Protein AF-A0A1V2L5X9-F1 (afdb_monomer_lite)

Organism: Cyberlindnera fabianii (NCBI:txid36022)

pLDDT: mean 74.74, std 18.39, range [29.52, 97.81]

Radius of gyration: 32.1 Å; chains: 1; bounding box: 88×63×113 Å

InterPro domains:
  IPR013233 Glycosylphosphatidylinositol-mannosyltransferase I, PIG-X/PBN1 [PF08320] (146-339)
  IPR013233 Glycosylphosphatidylinositol-mannosyltransferase I, PIG-X/PBN1 [SM00780] (144-341)
  IPR042322 Protein Pbn1 [PTHR28533] (15-355)

Secondary structure (DSSP, 8-state):
-HHHHHHHH-----GGGEEE-SS-EEE---S----HHHHHHHHHHHHHHTTTT----EEEEEETTEEEEEESS----------SS-EEEEEEEEEE-SSS-EEEEEEEEEE-SS-EEEEEEEEEEE--SEEEEEEEEEEEEE-SS--SS-EEEEESSSSSS----SSTT-EEEEEEEE-TTEEE-TTSS-TTTEEEEEEEE---SS--GGG--S--EEEEEEE---SS-EEEEEEEPPPP--S--EEEEEPPEEEEEEEHHHHS-HHHHHHHHT-TT--TTSSGGGGS-TTEEEEEEEES-SEEEEE-----TTTHHHHHHHHHHHHHHHHHHHHHHHHHHHHHHHHHHTT-----

Structure (mmCIF, N/CA/C/O backbone):
data_AF-A0A1V2L5X9-F1
#
_entry.id   AF-A0A1V2L5X9-F1
#
loop_
_atom_site.group_PDB
_atom_site.id
_atom_site.type_symbol
_atom_site.label_atom_id
_atom_site.label_alt_id
_atom_site.label_comp_id
_atom_site.label_asym_id
_atom_site.label_entity_id
_atom_site.label_seq_id
_atom_site.pdbx_PDB_ins_code
_atom_site.Cartn_x
_atom_site.Cartn_y
_atom_site.Cartn_z
_atom_site.occupancy
_atom_site.B_iso_or_equiv
_atom_site.auth_seq_id
_atom_site.auth_comp_id
_atom_site.auth_asym_id
_atom_site.auth_atom_id
_atom_site.pdbx_PDB_model_num
ATOM 1 N N . MET A 1 1 ? -21.606 -17.375 -12.233 1.00 45.38 1 MET A N 1
ATOM 2 C CA . MET A 1 1 ? -20.855 -16.099 -12.268 1.00 45.38 1 MET A CA 1
ATOM 3 C C . MET A 1 1 ? -20.530 -15.657 -13.698 1.00 45.38 1 MET A C 1
ATOM 5 O O . MET A 1 1 ? -21.007 -14.611 -14.110 1.00 45.38 1 MET A O 1
ATOM 9 N N . GLY A 1 2 ? -19.808 -16.456 -14.497 1.00 46.75 2 GLY A N 1
ATOM 10 C CA . GLY A 1 2 ? -19.340 -16.020 -15.823 1.00 46.75 2 GLY A CA 1
ATOM 11 C C . GLY A 1 2 ? -20.415 -15.677 -16.857 1.00 46.75 2 GLY A C 1
ATOM 12 O O . GLY A 1 2 ? -20.331 -14.643 -17.511 1.00 46.75 2 GLY A O 1
ATOM 13 N N . ALA A 1 3 ? -21.487 -16.469 -16.933 1.00 48.06 3 ALA A N 1
ATOM 14 C CA . ALA A 1 3 ? -22.630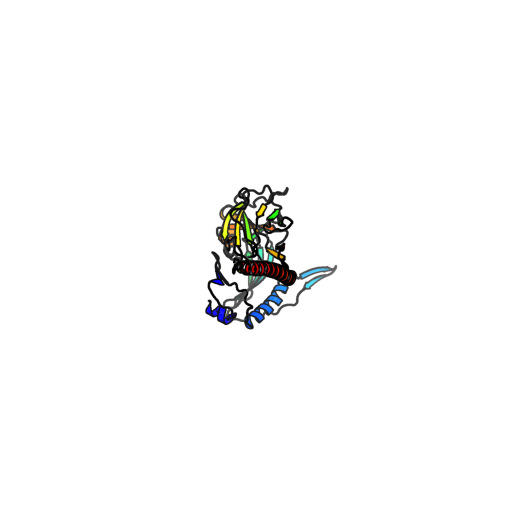 -16.156 -17.796 1.00 48.06 3 ALA A CA 1
ATOM 15 C C . ALA A 1 3 ? -23.376 -14.876 -17.366 1.00 48.06 3 ALA A C 1
ATOM 17 O O . ALA A 1 3 ? -23.949 -14.186 -18.202 1.00 48.06 3 ALA A O 1
ATOM 18 N N . PHE A 1 4 ? -23.350 -14.539 -16.071 1.00 50.56 4 PHE A N 1
ATOM 19 C CA . PHE A 1 4 ? -23.936 -13.303 -15.547 1.00 50.56 4 PHE A CA 1
ATOM 20 C C . PHE A 1 4 ? -23.080 -12.087 -15.921 1.00 50.56 4 PHE A C 1
ATOM 22 O O . PHE A 1 4 ? -23.624 -11.092 -16.386 1.00 50.56 4 PHE A O 1
ATOM 29 N N . ILE A 1 5 ? -21.753 -12.195 -15.796 1.00 51.72 5 ILE A N 1
ATOM 30 C CA . ILE A 1 5 ? -20.808 -11.124 -16.146 1.00 51.72 5 ILE A CA 1
ATOM 31 C C . ILE A 1 5 ? -20.829 -10.844 -17.652 1.00 51.72 5 ILE A C 1
ATOM 33 O O . ILE A 1 5 ? -20.948 -9.689 -18.053 1.00 51.72 5 ILE A O 1
ATOM 37 N N . ASN A 1 6 ? -20.823 -11.890 -18.485 1.00 60.06 6 ASN A N 1
ATOM 38 C CA . ASN A 1 6 ? -20.930 -11.726 -19.935 1.00 60.06 6 ASN A CA 1
ATOM 39 C C . ASN A 1 6 ? -22.258 -11.054 -20.318 1.00 60.06 6 ASN A C 1
ATOM 41 O O . ASN A 1 6 ? -22.280 -10.039 -21.011 1.00 60.06 6 ASN A O 1
ATOM 45 N N . LYS A 1 7 ? -23.369 -11.532 -19.745 1.00 59.47 7 LYS A N 1
ATOM 46 C CA . LYS A 1 7 ? -24.698 -10.969 -19.999 1.00 59.47 7 LYS A CA 1
ATOM 47 C C . LYS A 1 7 ? -24.853 -9.521 -19.523 1.00 59.47 7 LYS A C 1
ATOM 49 O O . LYS A 1 7 ? -25.561 -8.769 -20.185 1.00 59.47 7 LYS A O 1
ATOM 54 N N . GLN A 1 8 ? -24.249 -9.137 -18.395 1.00 54.19 8 GLN A N 1
ATOM 55 C CA . GLN A 1 8 ? -24.453 -7.804 -17.816 1.00 54.19 8 GLN A CA 1
ATOM 56 C C . GLN A 1 8 ? -23.425 -6.755 -18.198 1.00 54.19 8 GLN A C 1
ATOM 58 O O . GLN A 1 8 ? -23.768 -5.577 -18.199 1.00 54.19 8 GLN A O 1
ATOM 63 N N . PHE A 1 9 ? -22.199 -7.148 -18.529 1.00 53.44 9 PHE A N 1
ATOM 64 C CA . PHE A 1 9 ? -21.125 -6.207 -18.849 1.00 53.44 9 PHE A CA 1
ATOM 65 C C . PHE A 1 9 ? -20.701 -6.280 -20.321 1.00 53.44 9 PHE A C 1
ATOM 67 O O . PHE A 1 9 ? -20.010 -5.380 -20.798 1.00 53.44 9 PHE A O 1
ATOM 74 N N . GLY A 1 10 ? -21.160 -7.294 -21.069 1.00 61.31 10 GLY A N 1
ATOM 75 C CA . GLY A 1 10 ? -20.782 -7.505 -22.469 1.00 61.31 10 GLY A CA 1
ATOM 76 C C . GLY A 1 10 ? -19.306 -7.867 -22.630 1.00 61.31 10 GLY A C 1
ATOM 77 O O . GLY A 1 10 ? -18.708 -7.556 -23.659 1.00 61.31 10 GLY A O 1
ATOM 78 N N . VAL A 1 11 ? -18.719 -8.455 -21.584 1.00 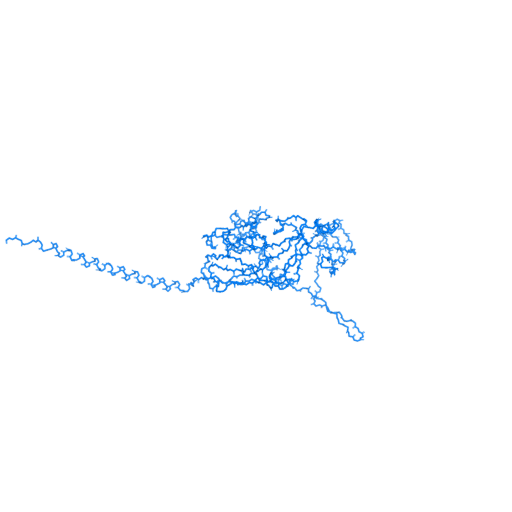61.97 11 VAL A N 1
ATOM 79 C CA . VAL A 1 11 ? -17.310 -8.838 -21.507 1.00 61.97 11 VAL A CA 1
ATOM 80 C C . VAL A 1 11 ? -17.221 -10.352 -21.369 1.00 61.97 11 VAL A C 1
ATOM 82 O O . VAL A 1 11 ? -17.834 -10.930 -20.468 1.00 61.97 11 VAL A O 1
ATOM 85 N N . ASP A 1 12 ? -16.434 -10.996 -22.228 1.00 65.25 12 ASP A N 1
ATOM 86 C CA . ASP A 1 12 ? -16.226 -12.437 -22.149 1.00 65.25 12 ASP A CA 1
ATOM 87 C C . ASP A 1 12 ? -15.539 -12.813 -20.830 1.00 65.25 12 ASP A C 1
ATOM 89 O O . ASP A 1 12 ? -14.410 -12.415 -20.528 1.00 65.25 12 ASP A O 1
ATOM 93 N N . PHE A 1 13 ? -16.259 -13.585 -20.017 1.00 58.06 13 PHE A N 1
ATOM 94 C CA . PHE A 1 13 ? -15.743 -14.121 -18.769 1.00 58.06 13 PHE A CA 1
ATOM 95 C C . PHE A 1 13 ? -15.012 -15.435 -19.041 1.00 58.06 13 PHE A C 1
ATOM 97 O O . PHE A 1 13 ? -15.641 -16.452 -19.333 1.00 58.06 13 PHE A O 1
ATOM 104 N N . ASN A 1 14 ? -13.688 -15.409 -18.909 1.00 66.88 14 ASN A N 1
ATOM 105 C CA . ASN A 1 14 ? -12.824 -16.584 -18.963 1.00 66.88 14 ASN A CA 1
ATOM 106 C C . ASN A 1 14 ? -11.886 -16.591 -17.741 1.00 66.88 14 ASN A C 1
ATOM 108 O O . ASN A 1 14 ? -11.610 -15.539 -17.165 1.00 66.88 14 ASN A O 1
ATOM 112 N N . ASN A 1 15 ? -11.363 -17.761 -17.367 1.00 62.44 15 ASN A N 1
ATOM 113 C CA . ASN A 1 15 ? -10.432 -17.950 -16.246 1.00 62.44 15 ASN A CA 1
ATOM 114 C C . ASN A 1 15 ? -9.145 -17.114 -16.383 1.00 62.44 15 ASN A C 1
ATOM 116 O O . ASN A 1 15 ? -8.485 -16.820 -15.390 1.00 62.44 15 ASN A O 1
ATOM 120 N N . THR A 1 16 ? -8.805 -16.687 -17.599 1.00 59.69 16 THR A N 1
ATOM 121 C CA . THR A 1 16 ? -7.690 -15.772 -17.881 1.00 59.69 16 THR A CA 1
ATOM 122 C C . THR A 1 16 ? -7.924 -14.357 -17.345 1.00 59.69 16 THR A C 1
ATOM 124 O O . THR A 1 16 ? -6.968 -13.682 -16.984 1.00 59.69 16 THR A O 1
ATOM 127 N N . ASN A 1 17 ? -9.187 -13.931 -17.237 1.00 55.66 17 ASN A N 1
ATOM 128 C CA . ASN A 1 17 ? -9.600 -12.581 -16.826 1.00 55.66 17 ASN A CA 1
ATOM 129 C C . ASN A 1 17 ? -9.919 -12.509 -15.322 1.00 55.66 17 ASN A C 1
ATOM 131 O O . ASN A 1 17 ? -10.349 -11.482 -14.806 1.00 55.66 17 ASN A O 1
ATOM 135 N N . MET A 1 18 ? -9.749 -13.626 -14.618 1.00 51.75 18 MET A N 1
ATOM 136 C CA . MET A 1 18 ? -9.896 -13.732 -13.174 1.00 51.75 18 MET A CA 1
ATOM 137 C C . MET A 1 18 ? -8.512 -13.690 -12.536 1.00 51.75 18 MET A C 1
ATOM 139 O O . MET A 1 18 ? -7.659 -14.532 -12.821 1.00 51.75 18 MET A O 1
ATOM 143 N N . ILE A 1 19 ? -8.306 -12.717 -11.660 1.00 48.62 19 ILE A N 1
ATOM 144 C CA . ILE A 1 19 ? -7.171 -12.615 -10.752 1.00 48.62 19 ILE A CA 1
ATOM 145 C C . ILE A 1 19 ? -7.646 -13.203 -9.433 1.00 48.62 19 ILE A C 1
ATOM 147 O O . ILE A 1 19 ? -8.375 -12.562 -8.685 1.00 48.62 19 ILE A O 1
ATOM 151 N N . SER A 1 20 ? -7.303 -14.458 -9.181 1.00 44.78 20 SER A N 1
ATOM 152 C CA . SER A 1 20 ? -7.562 -15.082 -7.884 1.00 44.78 20 SER A CA 1
ATOM 153 C C . SER A 1 20 ? -6.336 -14.889 -7.002 1.00 44.78 20 SER A C 1
ATOM 155 O O . SER A 1 20 ? -5.242 -15.311 -7.369 1.00 44.78 20 SER A O 1
ATOM 157 N N . THR A 1 21 ? -6.517 -14.213 -5.876 1.00 43.06 21 THR A N 1
ATOM 158 C CA . THR A 1 21 ? -5.567 -14.167 -4.765 1.00 43.06 21 THR A CA 1
ATOM 159 C C . THR A 1 21 ? -5.954 -15.242 -3.743 1.00 43.06 21 THR A C 1
ATOM 161 O O . THR A 1 21 ? -6.944 -15.955 -3.920 1.00 43.06 21 THR A O 1
ATOM 164 N N . ALA A 1 22 ? -5.181 -15.376 -2.664 1.00 34.34 22 ALA A N 1
ATOM 165 C CA . ALA A 1 22 ? -5.500 -16.313 -1.586 1.00 34.34 22 ALA A CA 1
ATOM 166 C C . ALA A 1 22 ? -6.849 -16.012 -0.897 1.00 34.34 22 ALA A C 1
ATOM 168 O O . ALA A 1 22 ? -7.444 -16.913 -0.313 1.00 34.34 22 ALA A O 1
ATOM 169 N N . THR A 1 23 ? -7.345 -14.773 -0.986 1.00 31.45 23 THR A N 1
ATOM 170 C CA . THR A 1 23 ? -8.518 -14.299 -0.233 1.00 31.45 23 THR A CA 1
ATOM 171 C C . THR A 1 23 ? -9.610 -13.674 -1.097 1.00 31.45 23 THR A C 1
ATOM 173 O O . THR A 1 23 ? -10.715 -13.435 -0.611 1.00 31.45 23 THR A O 1
ATOM 176 N N . SER A 1 24 ? -9.364 -13.430 -2.386 1.00 38.88 24 SER A N 1
ATOM 177 C CA . SER A 1 24 ? -10.356 -12.831 -3.278 1.00 38.88 24 SER A CA 1
ATOM 178 C C . SER A 1 24 ? -10.203 -13.280 -4.728 1.00 38.88 24 SER A C 1
ATOM 180 O O . SER A 1 24 ? -9.161 -13.762 -5.162 1.00 38.88 24 SER A O 1
ATOM 182 N N . ALA A 1 25 ? -11.273 -13.132 -5.507 1.00 42.34 25 ALA A N 1
ATOM 183 C CA . ALA A 1 25 ? -11.240 -13.328 -6.948 1.00 42.34 25 ALA A CA 1
ATOM 184 C C . ALA A 1 25 ? -11.745 -12.062 -7.641 1.00 42.34 25 ALA A C 1
ATOM 186 O O . ALA A 1 25 ? -12.936 -11.753 -7.621 1.00 42.34 25 ALA A O 1
ATOM 187 N N . SER A 1 26 ? -10.818 -11.334 -8.251 1.00 45.00 26 SER A N 1
ATOM 188 C CA . SER A 1 26 ? -11.048 -10.056 -8.915 1.00 45.00 26 SER A CA 1
ATOM 189 C C . SER A 1 26 ? -11.098 -10.262 -10.424 1.00 45.00 26 SER A C 1
ATOM 191 O O . SER A 1 26 ? -10.162 -10.783 -11.024 1.00 45.00 26 SER A O 1
ATOM 193 N N . PHE A 1 27 ? -12.194 -9.866 -11.063 1.00 49.78 27 PHE A N 1
ATOM 194 C CA . PHE A 1 27 ? -12.328 -9.922 -12.518 1.00 49.78 27 PHE A CA 1
ATOM 195 C C . PHE A 1 27 ? -11.753 -8.643 -13.139 1.00 49.78 27 PHE A C 1
ATOM 197 O O . PHE A 1 27 ? -12.256 -7.553 -12.871 1.00 49.78 27 PHE A O 1
ATOM 204 N N . HIS A 1 28 ? -10.715 -8.772 -13.965 1.00 48.03 28 HIS A N 1
ATOM 205 C CA . HIS A 1 28 ? -10.086 -7.662 -14.676 1.00 48.03 28 HIS A CA 1
ATOM 206 C C . HIS A 1 28 ? -10.326 -7.795 -16.183 1.00 48.03 28 HIS A C 1
ATOM 208 O O . HIS A 1 28 ? -10.110 -8.854 -16.773 1.00 48.03 28 HIS A O 1
ATOM 214 N N . SER A 1 29 ? -10.772 -6.712 -16.819 1.00 55.34 29 SER A N 1
ATOM 215 C CA . SER A 1 29 ? -10.894 -6.635 -18.271 1.00 55.34 29 SER A CA 1
ATOM 216 C C . SER A 1 29 ? -10.538 -5.240 -18.762 1.00 55.34 29 SER A C 1
ATOM 218 O O . SER A 1 29 ? -11.092 -4.253 -18.287 1.00 55.34 29 SER A O 1
ATOM 220 N N . SER A 1 30 ? -9.648 -5.177 -19.750 1.00 49.19 30 SER A N 1
ATOM 221 C CA . SER A 1 30 ? -9.309 -3.956 -20.487 1.00 49.19 30 SER A CA 1
ATOM 222 C C . SER A 1 30 ? -10.329 -3.618 -21.584 1.00 49.19 30 SER A C 1
ATOM 224 O O . SER A 1 30 ? -10.219 -2.582 -22.240 1.00 49.19 30 SER A O 1
ATOM 226 N N . ALA A 1 31 ? -11.335 -4.475 -21.800 1.00 55.22 31 ALA A N 1
ATOM 227 C CA . ALA A 1 31 ? -12.396 -4.227 -22.764 1.00 55.22 31 ALA A CA 1
ATOM 228 C C . ALA A 1 31 ? -13.383 -3.182 -22.226 1.00 55.22 31 ALA A C 1
ATOM 230 O O . ALA A 1 31 ? -13.843 -3.255 -21.087 1.00 55.22 31 ALA A O 1
ATOM 231 N N . GLN A 1 32 ? -13.753 -2.223 -23.076 1.00 54.50 32 GLN A N 1
ATOM 232 C CA . GLN A 1 32 ? -14.718 -1.186 -22.724 1.00 54.50 32 GLN A CA 1
ATOM 233 C C . GLN A 1 32 ? -16.071 -1.824 -22.369 1.00 54.50 32 GLN A C 1
ATOM 235 O O . GLN A 1 32 ? -16.650 -2.557 -23.174 1.00 54.50 32 GLN A O 1
ATOM 240 N N . ILE A 1 33 ? -16.578 -1.547 -21.164 1.00 56.28 33 ILE A N 1
ATOM 241 C CA . ILE A 1 33 ? -17.837 -2.123 -20.681 1.00 56.28 33 ILE A CA 1
ATOM 242 C C . ILE A 1 33 ? -18.988 -1.535 -21.498 1.00 56.28 33 ILE A C 1
ATOM 244 O O . ILE A 1 33 ? -19.307 -0.351 -21.383 1.00 56.28 33 ILE A O 1
ATOM 248 N N . LYS A 1 34 ? -19.617 -2.373 -22.330 1.00 55.84 34 LYS A N 1
ATOM 249 C CA . LYS A 1 34 ? -20.684 -1.970 -23.268 1.00 55.84 34 LYS A CA 1
ATOM 250 C C . LYS A 1 34 ? -22.066 -1.883 -22.616 1.00 55.84 34 LYS A C 1
ATOM 252 O O . LYS A 1 34 ? -23.058 -1.618 -23.290 1.00 55.84 34 LYS A O 1
ATOM 257 N N . SER A 1 35 ? -22.145 -2.135 -21.314 1.00 59.81 35 SER A N 1
ATOM 258 C CA . SER A 1 35 ? -23.397 -2.118 -20.570 1.00 59.81 35 SER A CA 1
ATOM 259 C C . SER A 1 35 ? -23.859 -0.696 -20.309 1.00 59.81 35 SER A C 1
ATOM 261 O O . SER A 1 35 ? -23.270 0.015 -19.499 1.00 59.81 35 SER A O 1
ATOM 263 N N . SER A 1 36 ? -24.946 -0.293 -20.963 1.00 57.59 36 SER A N 1
ATOM 264 C CA . SER A 1 36 ? -25.584 1.003 -20.726 1.00 57.59 36 SER A CA 1
ATOM 265 C C . SER A 1 36 ? -26.014 1.167 -19.267 1.00 57.59 36 SER A C 1
ATOM 267 O O . SER A 1 36 ? -25.853 2.243 -18.707 1.00 57.59 36 SER A O 1
ATOM 269 N N . VAL A 1 37 ? -26.476 0.095 -18.616 1.00 48.97 37 VAL A N 1
ATOM 270 C CA . VAL A 1 37 ? -26.857 0.098 -17.193 1.00 48.97 37 VAL A CA 1
ATOM 271 C C . VAL A 1 37 ? -25.641 0.326 -16.296 1.00 48.97 37 VAL A C 1
ATOM 273 O O . VAL A 1 37 ? -25.712 1.128 -15.368 1.00 48.97 37 VAL A O 1
ATOM 276 N N . PHE A 1 38 ? -24.511 -0.327 -16.586 1.00 47.59 38 PHE A N 1
ATOM 277 C CA . PHE A 1 38 ? -23.289 -0.131 -15.808 1.00 47.59 38 PHE A CA 1
ATOM 278 C C . PHE A 1 38 ? -22.631 1.224 -16.070 1.00 47.59 38 PHE A C 1
ATOM 280 O O . PHE A 1 38 ? -22.121 1.828 -15.141 1.00 47.59 38 PHE A O 1
ATOM 287 N N . GLN A 1 39 ? -22.688 1.744 -17.297 1.00 52.91 39 GLN A N 1
ATOM 288 C CA . GLN A 1 39 ? -22.215 3.096 -17.610 1.00 52.91 39 GLN A CA 1
ATOM 289 C C . GLN A 1 39 ? -23.088 4.166 -16.937 1.00 52.91 39 GLN A C 1
ATOM 291 O O . GLN A 1 39 ? -22.568 5.142 -16.414 1.00 52.91 39 GLN A O 1
ATOM 296 N N . ILE A 1 40 ? -24.408 3.960 -16.856 1.00 52.50 40 ILE A N 1
ATOM 297 C CA . ILE A 1 40 ? -25.309 4.825 -16.076 1.00 52.50 40 ILE A CA 1
ATOM 298 C C . ILE A 1 40 ? -24.994 4.732 -14.576 1.00 52.50 40 ILE A C 1
ATOM 300 O O . ILE A 1 40 ? -25.011 5.752 -13.891 1.00 52.50 40 ILE A O 1
ATOM 304 N N . PHE A 1 41 ? -24.695 3.537 -14.061 1.00 47.88 41 PHE A N 1
ATOM 305 C CA . PHE A 1 41 ? -24.276 3.324 -12.674 1.00 47.88 41 PHE A CA 1
ATOM 306 C C . PHE A 1 41 ? -22.928 3.987 -12.370 1.00 47.88 41 PHE A C 1
ATOM 308 O O . PHE A 1 41 ? -22.832 4.710 -11.385 1.00 47.88 41 PHE A O 1
ATOM 315 N N . LEU A 1 42 ? -21.922 3.810 -13.231 1.00 45.12 42 LEU A N 1
ATOM 316 C CA . LEU A 1 42 ? -20.613 4.447 -13.112 1.00 45.12 42 LEU A CA 1
ATOM 317 C C . LEU A 1 42 ? -20.704 5.963 -13.245 1.00 45.12 42 LEU A C 1
ATOM 319 O O . LEU A 1 42 ? -20.075 6.637 -12.452 1.00 45.12 42 LEU A O 1
ATOM 323 N N . ASN A 1 43 ? -21.513 6.510 -14.153 1.00 51.03 43 ASN A N 1
ATOM 324 C CA . ASN A 1 43 ? -21.720 7.959 -14.234 1.00 51.03 43 ASN A CA 1
ATOM 325 C C . ASN A 1 43 ? -22.427 8.493 -12.978 1.00 51.03 43 ASN A C 1
ATOM 327 O O . ASN A 1 43 ? -22.032 9.520 -12.442 1.00 51.03 43 ASN A O 1
ATOM 331 N N . ASN A 1 44 ? -23.410 7.760 -12.439 1.00 46.75 44 ASN A N 1
ATOM 332 C CA . ASN A 1 44 ? -24.055 8.127 -11.172 1.00 46.75 44 ASN A CA 1
ATOM 333 C C . ASN A 1 44 ? -23.131 7.987 -9.956 1.00 46.75 44 ASN A C 1
ATOM 335 O O . ASN A 1 44 ? -23.338 8.682 -8.965 1.00 46.75 44 ASN A O 1
ATOM 339 N N . ILE A 1 45 ? -22.164 7.069 -9.989 1.00 37.56 45 ILE A N 1
ATOM 340 C CA . ILE A 1 45 ? -21.206 6.853 -8.903 1.00 37.56 45 ILE A CA 1
ATOM 341 C C . ILE A 1 45 ? -19.996 7.773 -9.027 1.00 37.56 45 ILE A C 1
ATOM 343 O O . ILE A 1 45 ? -19.553 8.267 -8.005 1.00 37.56 45 ILE A O 1
ATOM 347 N N . ALA A 1 46 ? -19.495 8.058 -10.225 1.00 40.34 46 ALA A N 1
ATOM 348 C CA . ALA A 1 46 ? -18.385 8.975 -10.465 1.00 40.34 46 ALA A CA 1
ATOM 349 C C . ALA A 1 46 ? -18.762 10.403 -10.043 1.00 40.34 46 ALA A C 1
ATOM 351 O O . ALA A 1 46 ? -18.052 10.995 -9.235 1.00 40.34 46 ALA A O 1
ATOM 352 N N . ASP A 1 47 ? -19.959 10.875 -10.423 1.00 42.56 47 ASP A N 1
ATOM 353 C CA . ASP A 1 47 ? -20.508 12.167 -9.968 1.00 42.56 47 ASP A CA 1
ATOM 354 C C . ASP A 1 47 ? -20.727 12.232 -8.442 1.00 42.56 47 ASP A C 1
ATOM 356 O O . ASP A 1 47 ? -20.854 13.316 -7.864 1.00 42.56 47 ASP A O 1
ATOM 360 N N . ARG A 1 48 ? -20.803 11.074 -7.770 1.00 37.34 48 ARG A N 1
ATOM 361 C CA . ARG A 1 48 ? -20.963 10.961 -6.312 1.00 37.34 48 ARG A CA 1
ATOM 362 C C . ARG A 1 48 ? -19.641 10.725 -5.582 1.00 37.34 48 ARG A C 1
ATOM 364 O O . ARG A 1 48 ? -19.510 11.197 -4.462 1.00 37.34 48 ARG A O 1
ATOM 371 N N . LEU A 1 49 ? -18.665 10.056 -6.189 1.00 32.94 49 LEU A N 1
ATOM 372 C CA . LEU A 1 49 ? -17.336 9.808 -5.624 1.00 32.94 49 LEU A CA 1
ATOM 373 C C . LEU A 1 49 ? -16.513 11.096 -5.561 1.00 32.94 49 LEU A C 1
ATOM 375 O O . LEU A 1 49 ? -15.875 11.334 -4.540 1.00 32.94 49 LEU A O 1
ATOM 379 N N . ASP A 1 50 ? -16.645 11.984 -6.552 1.00 36.47 50 ASP A N 1
ATOM 380 C CA . ASP A 1 50 ? -16.058 13.334 -6.505 1.00 36.47 50 ASP A CA 1
ATOM 381 C C . ASP A 1 50 ? -16.683 14.227 -5.412 1.00 36.47 50 ASP A C 1
ATOM 383 O O . ASP A 1 50 ? -16.122 15.258 -5.049 1.00 36.47 50 ASP A O 1
ATOM 387 N N . ARG A 1 51 ? -17.830 13.826 -4.841 1.00 34.97 51 ARG A N 1
ATOM 388 C CA . ARG A 1 51 ? -18.532 14.547 -3.763 1.00 34.97 51 ARG A CA 1
ATOM 389 C C . ARG A 1 51 ? -18.329 13.954 -2.366 1.00 34.97 51 ARG A C 1
ATOM 391 O O . ARG A 1 51 ? -18.723 14.583 -1.389 1.00 34.97 51 ARG A O 1
ATOM 398 N N . ILE A 1 52 ? -17.742 12.763 -2.239 1.00 36.22 52 ILE A N 1
ATOM 399 C CA . ILE A 1 52 ? -17.614 12.064 -0.944 1.00 36.22 52 ILE A CA 1
ATOM 400 C C . ILE A 1 52 ? -16.363 12.504 -0.161 1.00 36.22 52 ILE A C 1
ATOM 402 O O . ILE A 1 52 ? -16.276 12.274 1.041 1.00 36.22 52 ILE A O 1
ATOM 406 N N . SER A 1 53 ? -15.433 13.231 -0.783 1.00 29.52 53 SER A N 1
ATOM 407 C CA . SER A 1 53 ? -14.244 13.773 -0.110 1.00 29.52 53 SER A CA 1
ATOM 408 C C . SER A 1 53 ? -14.512 14.992 0.791 1.00 29.52 53 SER A C 1
ATOM 410 O O . SER A 1 53 ? -13.586 15.450 1.457 1.00 29.52 53 SER A O 1
ATOM 412 N N . PHE A 1 54 ? -15.742 15.525 0.851 1.00 37.56 54 PHE A N 1
ATOM 413 C CA . PHE A 1 54 ? -16.009 16.804 1.520 1.00 37.56 54 PHE A CA 1
ATOM 414 C C . PHE A 1 54 ? -17.400 16.883 2.175 1.00 37.56 54 PHE A C 1
ATOM 416 O O . PHE A 1 54 ? -18.295 17.571 1.694 1.00 37.56 54 PHE A O 1
ATOM 423 N N . VAL A 1 55 ? -17.598 16.223 3.320 1.00 35.97 55 VAL A N 1
ATOM 424 C CA . VAL A 1 55 ? -18.678 16.613 4.250 1.00 35.97 55 VAL A CA 1
ATOM 425 C C . VAL A 1 55 ? -18.097 16.794 5.655 1.00 35.97 55 VAL A C 1
ATOM 427 O O . VAL A 1 55 ? -18.225 15.950 6.534 1.00 35.97 55 VAL A O 1
ATOM 430 N N . GLN A 1 56 ? -17.422 17.929 5.834 1.00 46.62 56 GLN A N 1
ATOM 431 C CA . GLN A 1 56 ? -17.095 18.568 7.113 1.00 46.62 56 GLN A CA 1
ATOM 432 C C . GLN A 1 56 ? -17.886 19.882 7.135 1.00 46.62 56 GLN A C 1
ATOM 434 O O . GLN A 1 56 ? -17.519 20.785 6.387 1.00 46.62 56 GLN A O 1
ATOM 439 N N . SER A 1 57 ? -19.021 20.021 7.835 1.00 46.09 57 SER A N 1
ATOM 440 C CA . SER A 1 57 ? -19.865 21.212 7.587 1.00 46.09 57 SER A CA 1
ATOM 441 C C . SER A 1 57 ? -20.852 21.608 8.695 1.00 46.09 57 SER A C 1
ATOM 443 O O . SER A 1 57 ? -22.062 21.571 8.481 1.00 46.09 57 SER A O 1
ATOM 445 N N . PHE A 1 58 ? -20.359 22.099 9.833 1.00 39.28 58 PHE A N 1
ATOM 446 C CA . PHE A 1 58 ? -21.044 23.195 10.532 1.00 39.28 58 PHE A CA 1
ATOM 447 C C . PHE A 1 58 ? -20.007 24.168 11.097 1.00 39.28 58 PHE A C 1
ATOM 449 O O . PHE A 1 58 ? -18.954 23.738 11.566 1.00 39.28 58 PHE A O 1
ATOM 456 N N . ASP A 1 59 ? -20.304 25.464 11.027 1.00 41.19 59 ASP A N 1
ATOM 457 C CA . ASP A 1 59 ? -19.491 26.509 11.651 1.00 41.19 59 ASP A CA 1
ATOM 458 C C . ASP A 1 59 ? -20.285 27.151 12.794 1.00 41.19 59 ASP A C 1
ATOM 460 O O . ASP A 1 59 ? -21.500 27.363 12.690 1.00 41.19 59 ASP A O 1
ATOM 464 N N . ILE A 1 60 ? -19.605 27.410 13.910 1.00 37.84 60 ILE A N 1
ATOM 465 C CA . ILE A 1 60 ? -20.196 28.007 15.108 1.00 37.84 60 ILE A CA 1
ATOM 466 C C . ILE A 1 60 ? -19.411 29.260 15.443 1.00 37.84 60 ILE A C 1
ATOM 468 O O . ILE A 1 60 ? -18.250 29.198 15.847 1.00 37.84 60 ILE A O 1
ATOM 472 N N . ARG A 1 61 ? -20.084 30.407 15.373 1.00 43.78 61 ARG A N 1
ATOM 473 C CA . ARG A 1 61 ? -19.514 31.686 15.789 1.00 43.78 61 ARG A CA 1
ATOM 474 C C . ARG A 1 61 ? -20.405 32.353 16.822 1.00 43.78 61 ARG A C 1
ATOM 476 O O . ARG A 1 61 ? -21.611 32.477 16.630 1.00 43.78 61 ARG A O 1
ATOM 483 N N . PHE A 1 62 ? -19.805 32.812 17.915 1.00 33.94 62 PHE A N 1
ATOM 484 C CA . PHE A 1 62 ? -20.487 33.637 18.905 1.00 33.94 62 PHE A CA 1
ATOM 485 C C . PHE A 1 62 ? -20.216 35.109 18.593 1.00 33.94 62 PHE A C 1
ATOM 487 O O . PHE A 1 62 ? -19.064 35.535 18.565 1.00 33.94 62 PHE A O 1
ATOM 494 N N . ASP A 1 63 ? -21.274 35.861 18.321 1.00 51.19 63 ASP A N 1
ATOM 495 C CA . ASP A 1 63 ? -21.247 37.323 18.267 1.00 51.19 63 ASP A CA 1
ATOM 496 C C . ASP A 1 63 ? -21.844 37.839 19.583 1.00 51.19 63 ASP A C 1
ATOM 498 O O . ASP A 1 63 ? -22.651 37.128 20.175 1.00 51.19 63 ASP A O 1
ATOM 502 N N . GLU A 1 64 ? -21.463 39.026 20.059 1.00 45.28 64 GLU A N 1
ATOM 503 C CA . GLU A 1 64 ? -21.549 39.505 21.460 1.00 45.28 64 GLU A CA 1
ATOM 504 C C . GLU A 1 64 ? -22.903 39.324 22.189 1.00 45.28 64 GLU A C 1
ATOM 506 O O . GLU A 1 64 ? -22.981 39.492 23.406 1.00 45.28 64 GLU A O 1
ATOM 511 N N . GLN A 1 65 ? -23.982 38.968 21.488 1.00 44.75 65 GLN A N 1
ATOM 512 C CA . GLN A 1 65 ? -25.307 38.704 22.053 1.00 44.75 65 GLN A CA 1
ATOM 513 C C . GLN A 1 65 ? -26.008 37.440 21.509 1.00 44.75 65 GLN A C 1
ATOM 515 O O . GLN A 1 65 ? -27.149 37.175 21.890 1.00 44.75 65 GLN A O 1
ATOM 520 N N . ARG A 1 66 ? -25.383 36.642 20.627 1.00 41.78 66 ARG A N 1
ATOM 521 C CA . ARG A 1 66 ? -25.979 35.406 20.084 1.00 41.78 66 ARG A CA 1
ATOM 522 C C . ARG A 1 66 ? -24.957 34.408 19.532 1.00 41.78 66 ARG A C 1
ATOM 524 O O . ARG A 1 66 ? -23.978 34.770 18.886 1.00 41.78 66 ARG A O 1
ATOM 531 N N . LEU A 1 67 ? -25.276 33.128 19.699 1.00 31.23 67 LEU A N 1
ATOM 532 C CA . LEU A 1 67 ? -24.617 32.014 19.020 1.00 31.23 67 LEU A CA 1
ATOM 533 C C . LEU A 1 67 ? -25.213 31.864 17.613 1.00 31.23 67 LEU A C 1
ATOM 535 O O . LEU A 1 67 ? -26.423 31.683 17.474 1.00 31.23 67 LEU A O 1
ATOM 539 N N . ILE A 1 68 ? -24.377 31.948 16.584 1.00 39.72 68 ILE A N 1
ATOM 540 C CA . ILE A 1 68 ? -24.756 31.734 15.187 1.00 39.72 68 ILE A CA 1
ATOM 541 C C . ILE A 1 68 ? -24.203 30.374 14.757 1.00 39.72 68 ILE A C 1
ATOM 543 O O . ILE A 1 68 ? -23.010 30.113 14.915 1.00 39.72 68 ILE A O 1
ATOM 547 N N . ILE A 1 69 ? -25.085 29.519 14.237 1.00 39.31 69 ILE A N 1
ATOM 548 C CA . ILE A 1 69 ? -24.753 28.198 13.695 1.00 39.31 69 ILE A CA 1
ATOM 549 C C . ILE A 1 69 ? -25.182 28.192 12.229 1.00 39.31 69 ILE A C 1
ATOM 551 O O . ILE A 1 69 ? -26.375 28.313 11.939 1.00 39.31 69 ILE A O 1
ATOM 555 N N . GLU A 1 70 ? -24.217 28.072 11.320 1.00 40.38 70 GLU A N 1
ATOM 556 C CA . GLU A 1 70 ? -24.456 28.031 9.875 1.00 40.38 70 GLU A CA 1
ATOM 557 C C . GLU A 1 70 ? -24.177 26.626 9.321 1.00 40.38 70 GLU A C 1
ATOM 559 O O . GLU A 1 70 ? -23.130 26.021 9.570 1.00 40.38 70 GLU A O 1
ATOM 564 N N . TRP A 1 71 ? -25.150 26.099 8.572 1.00 42.47 71 TRP A N 1
ATOM 565 C CA . TRP A 1 71 ? -25.061 24.820 7.866 1.00 42.47 71 TRP A CA 1
ATOM 566 C C . TRP A 1 71 ? -24.496 25.060 6.467 1.00 42.47 71 TRP A C 1
ATOM 568 O O . TRP A 1 71 ? -25.040 25.873 5.722 1.00 42.47 71 TRP A O 1
ATOM 578 N N . VAL A 1 72 ? -23.433 24.343 6.090 1.00 50.31 72 VAL A N 1
ATOM 579 C CA . VAL A 1 72 ? -22.749 24.567 4.798 1.00 50.31 72 VAL A CA 1
ATOM 580 C C . VAL A 1 72 ? -23.279 23.650 3.674 1.00 50.31 72 VAL A C 1
ATOM 582 O O . VAL A 1 72 ? -22.916 23.833 2.517 1.00 50.31 72 VAL A O 1
ATOM 585 N N . THR A 1 73 ? -24.199 22.708 3.946 1.00 47.09 73 THR A N 1
ATOM 586 C CA . THR A 1 73 ? -24.856 21.893 2.895 1.00 47.09 73 THR A CA 1
ATOM 587 C C . THR A 1 73 ? -26.373 21.763 3.073 1.00 47.09 73 THR A C 1
ATOM 589 O O . THR A 1 73 ? -26.880 21.696 4.193 1.00 47.09 73 THR A O 1
ATOM 592 N N . GLU A 1 74 ? -27.105 21.750 1.949 1.00 46.00 74 GLU A N 1
ATOM 593 C CA . GLU A 1 74 ? -28.563 21.569 1.909 1.00 46.00 74 GLU A CA 1
ATOM 594 C C . GLU A 1 74 ? -28.969 20.173 2.422 1.00 46.00 74 GLU A C 1
ATOM 596 O O . GLU A 1 74 ? -28.299 19.183 2.109 1.00 46.00 74 GLU A O 1
ATOM 601 N N . PRO A 1 75 ? -30.076 20.051 3.178 1.00 43.72 75 PRO A N 1
ATOM 602 C CA . PRO A 1 75 ? -30.567 18.758 3.635 1.00 43.72 75 PRO A CA 1
ATOM 603 C C . PRO A 1 75 ? -30.936 17.867 2.440 1.00 43.72 75 PRO A C 1
ATOM 605 O O . PRO A 1 75 ? -31.835 18.179 1.663 1.00 43.72 75 PRO A O 1
ATOM 608 N N . TYR A 1 76 ? -30.260 16.725 2.305 1.00 46.28 76 TYR A N 1
ATOM 609 C CA . TYR A 1 76 ? -30.637 15.696 1.339 1.00 46.28 76 TYR A CA 1
ATOM 610 C C . TYR A 1 76 ? -31.819 14.881 1.884 1.00 46.28 76 TYR A C 1
ATOM 612 O O . TYR A 1 76 ? -31.686 14.161 2.876 1.00 46.28 76 TYR A O 1
ATOM 620 N N . GLU A 1 77 ? -32.978 14.958 1.228 1.00 46.59 77 GLU A N 1
ATOM 621 C CA . GLU A 1 77 ? -34.119 14.095 1.544 1.00 46.59 77 GLU A CA 1
ATOM 622 C C . GLU A 1 77 ? -33.855 12.650 1.079 1.00 46.59 77 GLU A C 1
ATOM 624 O O . GLU A 1 77 ? -34.048 12.286 -0.084 1.00 46.59 77 GLU A O 1
ATOM 629 N N . ALA A 1 78 ? -33.427 11.787 2.004 1.00 49.19 78 ALA A N 1
ATOM 630 C CA . ALA A 1 78 ? -33.290 10.352 1.766 1.00 49.19 78 ALA A CA 1
ATOM 631 C C . ALA A 1 78 ? -34.578 9.601 2.155 1.00 49.19 78 ALA A C 1
ATOM 633 O O . ALA A 1 78 ? -34.853 9.371 3.330 1.00 49.19 78 ALA A O 1
ATOM 634 N N . ASN A 1 79 ? -35.354 9.153 1.164 1.00 53.56 79 ASN A N 1
ATOM 635 C CA . ASN A 1 79 ? -36.533 8.310 1.394 1.00 53.56 79 ASN A CA 1
ATOM 636 C C . ASN A 1 79 ? -36.154 6.818 1.446 1.00 53.56 79 ASN A C 1
ATOM 638 O O . ASN A 1 79 ? -35.949 6.180 0.410 1.00 53.56 79 ASN A O 1
ATOM 642 N N . ILE A 1 80 ? -36.101 6.233 2.647 1.00 57.09 80 ILE A N 1
ATOM 643 C CA . ILE A 1 80 ? -35.818 4.802 2.844 1.00 57.09 80 ILE A CA 1
ATOM 644 C C . ILE A 1 80 ? -37.134 4.020 2.861 1.00 57.09 80 ILE A C 1
ATOM 646 O O . ILE A 1 80 ? -37.908 4.075 3.814 1.00 57.09 80 ILE A O 1
ATOM 650 N N . ARG A 1 81 ? -37.398 3.269 1.787 1.00 59.53 81 ARG A N 1
ATOM 651 C CA . ARG A 1 81 ? -38.593 2.417 1.687 1.00 59.53 81 ARG A CA 1
ATOM 652 C C . ARG A 1 81 ? -38.438 1.135 2.507 1.00 59.53 81 ARG A C 1
ATOM 654 O O . ARG A 1 81 ? -37.353 0.538 2.538 1.00 59.53 81 ARG A O 1
ATOM 661 N N . LYS A 1 82 ? -39.554 0.682 3.090 1.00 62.84 82 LYS A N 1
ATOM 662 C CA . LYS A 1 82 ? -39.677 -0.665 3.662 1.00 62.84 82 LYS A CA 1
ATOM 663 C C . LYS A 1 82 ? -39.355 -1.721 2.603 1.00 62.84 82 LYS A C 1
ATOM 665 O O . LYS A 1 82 ? -39.618 -1.525 1.418 1.00 62.84 82 LYS A O 1
ATOM 670 N N . SER A 1 83 ? -38.739 -2.804 3.051 1.00 64.31 83 SER A N 1
ATOM 671 C CA . SER A 1 83 ? -38.442 -3.985 2.245 1.00 64.31 83 SER A CA 1
ATOM 672 C C . SER A 1 83 ? -38.363 -5.214 3.142 1.00 64.31 83 SER A C 1
ATOM 674 O O . SER A 1 83 ? -38.088 -5.071 4.332 1.00 64.31 83 SER A O 1
ATOM 676 N N . ASN A 1 84 ? -38.465 -6.399 2.544 1.00 73.19 84 ASN A N 1
ATOM 677 C CA . ASN A 1 84 ? -38.180 -7.693 3.181 1.00 73.19 84 ASN A CA 1
ATOM 678 C C . ASN A 1 84 ? -36.802 -7.797 3.859 1.00 73.19 84 ASN A C 1
ATOM 680 O O . ASN A 1 84 ? -36.582 -8.667 4.693 1.00 73.19 84 ASN A O 1
ATOM 684 N N . ILE A 1 85 ? -35.853 -6.933 3.497 1.00 70.44 85 ILE A N 1
ATOM 685 C CA . ILE A 1 85 ? -34.532 -6.885 4.124 1.00 70.44 85 ILE A CA 1
ATOM 686 C C . ILE A 1 85 ? -34.596 -5.947 5.330 1.00 70.44 85 ILE A C 1
ATOM 688 O O . ILE A 1 85 ? -34.986 -4.784 5.181 1.00 70.44 85 ILE A O 1
ATOM 692 N N . ARG A 1 86 ? -34.173 -6.441 6.500 1.00 73.44 86 ARG A N 1
ATOM 693 C CA . ARG A 1 86 ? -33.983 -5.635 7.712 1.00 73.44 86 ARG A CA 1
ATOM 694 C C . ARG A 1 86 ? -32.920 -4.569 7.457 1.00 73.44 86 ARG A C 1
ATOM 696 O O . ARG A 1 86 ? -31.767 -4.901 7.197 1.00 73.44 86 ARG A O 1
ATOM 703 N N . LYS A 1 87 ? -33.307 -3.296 7.537 1.00 64.88 87 LYS A N 1
ATOM 704 C CA . LYS A 1 87 ? -32.399 -2.151 7.408 1.00 64.88 87 LYS A CA 1
ATOM 705 C C . LYS A 1 87 ? -32.228 -1.486 8.757 1.00 64.88 87 LYS A C 1
ATOM 707 O O . LYS A 1 87 ? -33.208 -1.199 9.437 1.00 64.88 87 LYS A O 1
ATOM 712 N N . GLU A 1 88 ? -30.988 -1.203 9.107 1.00 69.38 88 GLU A N 1
ATOM 713 C CA . GLU A 1 88 ? -30.634 -0.432 10.288 1.00 69.38 88 GLU A CA 1
ATOM 714 C C . GLU A 1 88 ? -30.080 0.908 9.821 1.00 69.38 88 GLU A C 1
ATOM 716 O O . GLU A 1 88 ? -29.172 0.957 8.995 1.00 69.38 88 GLU A O 1
ATOM 721 N N . VAL A 1 89 ? -30.699 1.993 10.275 1.00 66.94 89 VAL A N 1
ATOM 722 C CA . VAL A 1 89 ? -30.356 3.355 9.868 1.00 66.94 89 VAL A CA 1
ATOM 723 C C . VAL A 1 89 ? -29.995 4.116 11.123 1.00 66.94 89 VAL A C 1
ATOM 725 O O . VAL A 1 89 ? -30.777 4.159 12.074 1.00 66.94 89 VAL A O 1
ATOM 728 N N . ALA A 1 90 ? -28.814 4.716 11.127 1.00 65.75 90 ALA A N 1
ATOM 729 C CA . ALA A 1 90 ? -28.334 5.479 12.259 1.00 65.75 90 ALA A CA 1
ATOM 730 C C . ALA A 1 90 ? -27.776 6.827 11.820 1.00 65.75 90 ALA A C 1
ATOM 732 O O . ALA A 1 90 ? -27.186 6.950 10.748 1.00 65.75 90 ALA A O 1
ATOM 733 N N . LEU A 1 91 ? -27.966 7.823 12.679 1.00 68.44 91 LEU A N 1
ATOM 734 C CA . LEU A 1 91 ? -27.314 9.117 12.603 1.00 68.44 91 LEU A CA 1
ATOM 735 C C . LEU A 1 91 ? -26.495 9.271 13.880 1.00 68.44 91 LEU A C 1
ATOM 737 O O . LEU A 1 91 ? -27.066 9.406 14.965 1.00 68.44 91 LEU A O 1
ATOM 741 N N . PHE A 1 92 ? -25.176 9.221 13.735 1.00 70.75 92 PHE A N 1
ATOM 742 C CA . PHE A 1 92 ? -24.234 9.308 14.842 1.00 70.75 92 PHE A CA 1
ATOM 743 C C . PHE A 1 92 ? -23.391 10.573 14.738 1.00 70.75 92 PHE A C 1
ATOM 745 O O . PHE A 1 92 ? -22.938 10.947 13.658 1.00 70.75 92 PHE A O 1
ATOM 752 N N . GLN A 1 93 ? -23.164 11.203 15.883 1.00 73.50 93 GLN A N 1
ATOM 753 C CA . GLN A 1 93 ? -22.081 12.139 16.098 1.00 73.50 93 GLN A CA 1
ATOM 754 C C . GLN A 1 93 ? -20.861 11.345 16.563 1.00 73.50 93 GLN A C 1
ATOM 756 O O . GLN A 1 93 ? -20.946 10.558 17.507 1.00 73.50 93 GLN A O 1
ATOM 761 N N . ALA A 1 94 ? -19.741 11.548 15.877 1.00 77.50 94 ALA A N 1
ATOM 762 C CA . ALA A 1 94 ? -18.468 10.956 16.239 1.00 77.50 94 ALA A CA 1
ATOM 763 C C . ALA A 1 94 ? -17.738 11.848 17.245 1.00 77.50 94 ALA A C 1
ATOM 765 O O . ALA A 1 94 ? -17.484 13.018 16.964 1.00 77.50 94 ALA A O 1
ATOM 766 N N . ASN A 1 95 ? -17.382 11.272 18.388 1.00 72.38 95 ASN A N 1
ATOM 767 C CA . ASN A 1 95 ? -16.515 11.865 19.392 1.00 72.38 95 ASN A CA 1
ATOM 768 C C . ASN A 1 95 ? -15.322 10.933 19.596 1.00 72.38 95 ASN A C 1
ATOM 770 O O . ASN A 1 95 ? -15.480 9.738 19.834 1.00 72.38 95 ASN A O 1
ATOM 774 N N . GLN A 1 96 ? -14.115 11.475 19.505 1.00 74.56 96 GLN A N 1
ATOM 775 C CA . GLN A 1 96 ? -12.912 10.700 19.771 1.00 74.56 96 GLN A CA 1
ATOM 776 C C . GLN A 1 96 ? -12.634 10.726 21.278 1.00 74.56 96 GLN A C 1
ATOM 778 O O . GLN A 1 96 ? -12.362 11.790 21.834 1.00 74.56 96 GLN A O 1
ATOM 783 N N . LEU A 1 97 ? -12.773 9.574 21.940 1.00 67.44 97 LEU A N 1
ATOM 784 C CA . LEU A 1 97 ? -12.570 9.445 23.389 1.00 67.44 97 LEU A CA 1
ATOM 785 C C . LEU A 1 97 ? -11.090 9.290 23.733 1.00 67.44 97 LEU A C 1
ATOM 787 O O . LEU A 1 97 ? -10.602 9.872 24.702 1.00 67.44 97 LEU A O 1
ATOM 791 N N . SER A 1 98 ? -10.381 8.509 22.925 1.00 67.12 98 SER A N 1
ATOM 792 C CA . SER A 1 98 ? -8.951 8.251 23.045 1.00 67.12 98 SER A CA 1
ATOM 793 C C . SER A 1 98 ? -8.337 8.126 21.643 1.00 67.12 98 SER A C 1
ATOM 795 O O . SER A 1 98 ? -9.032 8.272 20.635 1.00 67.12 98 SER A O 1
ATOM 797 N N . ILE A 1 99 ? -7.024 7.890 21.557 1.00 62.59 99 ILE A N 1
ATOM 798 C CA . ILE A 1 99 ? -6.373 7.588 20.267 1.00 62.59 99 ILE A CA 1
ATOM 799 C C . ILE A 1 99 ? -7.005 6.333 19.634 1.00 62.59 99 ILE A C 1
ATOM 801 O O . ILE A 1 99 ? -7.119 6.263 18.410 1.00 62.59 99 ILE A O 1
ATOM 805 N N . ASP A 1 100 ? -7.517 5.429 20.472 1.00 68.50 100 ASP A N 1
ATOM 806 C CA . ASP A 1 100 ? -7.904 4.075 20.097 1.00 68.50 100 ASP A CA 1
ATOM 807 C C . ASP A 1 100 ? -9.427 3.871 20.117 1.00 68.50 100 ASP A C 1
ATOM 809 O O . ASP A 1 100 ? -9.912 2.918 19.525 1.00 68.50 100 ASP A O 1
ATOM 813 N N . ASP A 1 101 ? -10.200 4.744 20.769 1.00 74.62 101 ASP A N 1
ATOM 814 C CA . ASP A 1 101 ? -11.646 4.571 20.934 1.00 74.62 101 ASP A CA 1
ATOM 815 C C . ASP A 1 101 ? -12.433 5.679 20.237 1.00 74.62 101 ASP A C 1
ATOM 817 O O . ASP A 1 101 ? -12.287 6.877 20.522 1.00 74.62 101 ASP A O 1
ATOM 821 N N . LEU A 1 102 ? -13.342 5.253 19.362 1.00 79.12 102 LEU A N 1
ATOM 822 C CA . LEU A 1 102 ? -14.303 6.120 18.706 1.00 79.12 102 LEU A CA 1
ATOM 823 C C . LEU A 1 102 ? -15.679 5.922 19.338 1.00 79.12 102 LEU A C 1
ATOM 825 O O . LEU A 1 102 ? -16.287 4.853 19.258 1.00 79.12 102 LEU A O 1
ATOM 829 N N . GLU A 1 103 ? -16.194 6.984 19.941 1.00 81.75 103 GLU A N 1
ATOM 830 C CA . GLU A 1 103 ? -17.561 7.035 20.429 1.00 81.75 103 GLU A CA 1
ATOM 831 C C . GLU A 1 103 ? -18.480 7.564 19.334 1.00 81.75 103 GLU A C 1
ATOM 833 O O . GLU A 1 103 ? -18.304 8.659 18.802 1.00 81.75 103 GLU A O 1
ATOM 838 N N . LEU A 1 104 ? -19.504 6.786 19.021 1.00 79.00 104 LEU A N 1
ATOM 839 C CA . LEU A 1 104 ? -20.577 7.136 18.112 1.00 79.00 104 LEU A CA 1
ATOM 840 C C . LEU A 1 104 ? -21.863 7.245 18.929 1.00 79.00 104 LEU A C 1
ATOM 842 O O . LEU A 1 104 ? -22.462 6.242 19.324 1.00 79.00 104 LEU A O 1
ATOM 846 N N . SER A 1 105 ? -22.294 8.473 19.199 1.00 76.19 105 SER A N 1
ATOM 847 C CA . SER A 1 105 ? -23.512 8.745 19.961 1.00 76.19 105 SER A CA 1
ATOM 848 C C . SER A 1 105 ? -24.567 9.389 19.071 1.00 76.19 105 SER A C 1
ATOM 850 O O . SER A 1 105 ? -24.279 10.246 18.241 1.00 76.19 105 SER A O 1
ATOM 852 N N . GLY A 1 106 ? -25.817 8.945 19.172 1.00 74.81 106 GLY A N 1
ATOM 853 C CA . GLY A 1 106 ? -26.862 9.474 18.303 1.00 74.81 106 GLY A CA 1
ATOM 854 C C . GLY A 1 106 ? -28.153 8.681 18.338 1.00 74.81 106 GLY A C 1
ATOM 855 O O . GLY A 1 106 ? -28.545 8.153 19.380 1.00 74.81 106 GLY A O 1
ATOM 856 N N . ILE A 1 107 ? -28.838 8.627 17.199 1.00 69.19 107 ILE A N 1
ATOM 857 C CA . ILE A 1 107 ? -30.121 7.938 17.056 1.00 69.19 107 ILE A CA 1
ATOM 858 C C . ILE A 1 107 ? -30.025 6.806 16.043 1.00 69.19 107 ILE A C 1
ATOM 860 O O . ILE A 1 107 ? -29.362 6.921 15.017 1.00 69.19 107 ILE A O 1
ATOM 864 N N . ARG A 1 108 ? -30.736 5.718 16.322 1.00 76.56 108 ARG A N 1
ATOM 865 C CA . ARG A 1 108 ? -30.783 4.524 15.485 1.00 76.56 108 ARG A CA 1
ATOM 866 C C . ARG A 1 108 ? -32.212 4.034 15.354 1.00 76.56 108 ARG A C 1
ATOM 868 O O . ARG A 1 108 ? -32.955 4.014 16.326 1.00 76.56 108 ARG A O 1
ATOM 875 N N . THR A 1 109 ? -32.602 3.625 14.159 1.00 69.75 109 THR A N 1
ATOM 876 C CA . THR A 1 109 ? -33.909 3.032 13.870 1.00 69.75 109 THR A CA 1
ATOM 877 C C . THR A 1 109 ? -33.721 1.782 13.024 1.00 69.75 109 THR A C 1
ATOM 879 O O . THR A 1 109 ? -32.743 1.650 12.284 1.00 69.75 109 THR A O 1
ATOM 882 N N . VAL A 1 110 ? -34.659 0.848 13.141 1.00 73.31 110 VAL A N 1
ATOM 883 C CA . VAL A 1 110 ? -34.696 -0.365 12.324 1.00 73.31 110 VAL A CA 1
ATOM 884 C C . VAL A 1 110 ? -35.975 -0.338 11.508 1.00 73.31 110 VAL A C 1
ATOM 886 O O . VAL A 1 110 ? -37.059 -0.111 12.046 1.00 73.31 110 VAL A O 1
ATOM 889 N N . ILE A 1 111 ? -35.839 -0.547 10.202 1.00 70.88 111 ILE A N 1
ATOM 890 C CA . ILE A 1 111 ? -36.928 -0.494 9.233 1.00 70.88 111 ILE A CA 1
ATOM 891 C C . ILE A 1 111 ? -36.904 -1.783 8.411 1.00 70.88 111 ILE A C 1
ATOM 893 O O . ILE A 1 111 ? -35.961 -2.052 7.668 1.00 70.88 111 ILE A O 1
ATOM 897 N N . SER A 1 112 ? -37.976 -2.558 8.500 1.00 70.00 112 SER A N 1
ATOM 898 C CA . SER A 1 112 ? -38.272 -3.689 7.620 1.00 70.00 112 SER A CA 1
ATOM 899 C C . SER A 1 112 ? -39.772 -3.719 7.294 1.00 70.00 112 SER A C 1
ATOM 901 O O . SER A 1 112 ? -40.527 -2.823 7.690 1.00 70.00 112 SER A O 1
ATOM 903 N N . GLU A 1 113 ? -40.214 -4.702 6.511 1.00 73.06 113 GLU A N 1
ATOM 904 C CA . GLU A 1 113 ? -41.645 -4.917 6.262 1.00 73.06 113 GLU A CA 1
ATOM 905 C C . GLU A 1 113 ? -42.408 -5.329 7.530 1.00 73.06 113 GLU A C 1
ATOM 907 O O . GLU A 1 113 ? -43.484 -4.786 7.784 1.00 73.06 113 GLU A O 1
ATOM 912 N N . GLU A 1 114 ? -41.822 -6.202 8.353 1.00 77.69 114 GLU A N 1
ATOM 913 C CA . GLU A 1 114 ? -42.468 -6.796 9.535 1.00 77.69 114 GLU A CA 1
ATOM 914 C C . GLU A 1 114 ? -42.144 -6.060 10.845 1.00 77.69 114 GLU A C 1
ATOM 916 O O . GLU A 1 114 ? -42.923 -6.088 11.795 1.00 77.69 114 GLU A O 1
ATOM 921 N N . GLU A 1 115 ? -41.014 -5.357 10.889 1.00 73.69 115 GLU A N 1
ATOM 922 C CA . GLU A 1 115 ? -40.474 -4.717 12.088 1.00 73.69 115 GLU A CA 1
ATOM 923 C C . GLU A 1 115 ? -40.171 -3.238 11.823 1.00 73.69 115 GLU A C 1
ATOM 925 O O . GLU A 1 115 ? -39.463 -2.883 10.876 1.00 73.69 115 GLU A O 1
ATOM 930 N N . TYR A 1 116 ? -40.686 -2.366 12.691 1.00 77.12 116 TYR A N 1
ATOM 931 C CA . TYR A 1 116 ? -40.291 -0.964 12.768 1.00 77.12 116 TYR A CA 1
ATOM 932 C C . TYR A 1 116 ? -39.961 -0.620 14.216 1.00 77.12 116 TYR A C 1
ATOM 934 O O . TYR A 1 116 ? -40.842 -0.637 15.077 1.00 77.12 116 TYR A O 1
ATOM 942 N N . ILE A 1 117 ? -38.698 -0.283 14.467 1.00 70.44 117 ILE A N 1
ATOM 943 C CA . ILE A 1 117 ? -38.240 0.214 15.763 1.00 70.44 117 ILE A CA 1
ATOM 944 C C . ILE A 1 117 ? -38.098 1.734 15.642 1.00 70.44 117 ILE A C 1
ATOM 946 O O . ILE A 1 117 ? -37.253 2.184 14.861 1.00 70.44 117 ILE A O 1
ATOM 950 N N . PRO A 1 118 ? -38.889 2.536 16.383 1.00 74.06 118 PRO A N 1
ATOM 951 C CA . PRO A 1 118 ? -38.750 3.991 16.403 1.00 74.06 118 PRO A CA 1
ATOM 952 C C . PRO A 1 118 ? -37.314 4.436 16.723 1.00 74.06 118 PRO A C 1
ATOM 954 O O . PRO A 1 118 ? -36.595 3.684 17.378 1.00 74.06 118 PRO A O 1
ATOM 957 N N . PRO A 1 119 ? -36.888 5.647 16.315 1.00 74.06 119 PRO A N 1
ATOM 958 C CA . PRO A 1 119 ? -35.550 6.147 16.616 1.00 74.06 119 PRO A CA 1
ATOM 959 C C . PRO A 1 119 ? -35.230 6.082 18.116 1.00 74.06 119 PRO A C 1
ATOM 961 O O . PRO A 1 119 ? -35.849 6.771 18.928 1.00 74.06 119 PRO A O 1
ATOM 964 N N . THR A 1 120 ? -34.252 5.257 18.482 1.00 68.00 120 THR A N 1
ATOM 965 C CA . THR A 1 120 ? -33.753 5.107 19.848 1.00 68.00 120 THR A CA 1
ATOM 966 C C . THR A 1 120 ? -32.388 5.758 19.982 1.00 68.00 120 THR A C 1
ATOM 968 O O . THR A 1 120 ? -31.552 5.691 19.078 1.00 68.00 120 THR A O 1
ATOM 971 N N . LYS A 1 121 ? -32.142 6.384 21.137 1.00 72.62 121 LYS A N 1
ATOM 972 C CA . LYS A 1 121 ? -30.799 6.854 21.480 1.00 72.62 121 LYS A CA 1
ATOM 973 C C . LYS A 1 121 ? -29.873 5.646 21.575 1.00 72.62 121 LYS A C 1
ATOM 975 O O . LYS A 1 121 ? -30.171 4.707 22.307 1.00 72.62 121 LYS A O 1
ATOM 980 N N . THR A 1 122 ? -28.785 5.670 20.821 1.00 75.12 122 THR A N 1
ATOM 981 C CA . THR A 1 122 ? -27.783 4.607 20.795 1.00 75.12 122 THR A CA 1
ATOM 982 C C . THR A 1 122 ? -26.413 5.223 21.042 1.00 75.12 122 THR A C 1
ATOM 984 O O . THR A 1 122 ? -26.081 6.257 20.462 1.00 75.12 122 THR A O 1
ATOM 987 N N . LEU A 1 123 ? -25.650 4.569 21.912 1.00 77.38 123 LEU A N 1
ATOM 988 C CA . LEU A 1 123 ? -24.229 4.796 22.117 1.00 77.38 123 LEU A CA 1
ATOM 989 C C . LEU A 1 123 ? -23.502 3.558 21.602 1.00 77.38 123 LEU A C 1
ATOM 991 O O . LEU A 1 123 ? -23.822 2.444 22.018 1.00 77.38 123 LEU A O 1
ATOM 995 N N . LEU A 1 124 ? -22.563 3.757 20.692 1.00 78.88 124 LEU A N 1
ATOM 996 C CA . LEU A 1 124 ? -21.708 2.715 20.157 1.00 78.88 124 LEU A CA 1
ATOM 997 C C . LEU A 1 124 ? -20.261 3.141 20.389 1.00 78.88 124 LEU A C 1
ATOM 999 O O . LEU A 1 124 ? -19.860 4.214 19.958 1.00 78.88 124 LEU A O 1
ATOM 1003 N N . ILE A 1 125 ? -19.493 2.310 21.080 1.00 80.56 125 ILE A N 1
ATOM 1004 C CA . ILE A 1 125 ? -18.051 2.500 21.236 1.00 80.56 125 ILE A CA 1
ATOM 1005 C C . ILE A 1 125 ? -17.400 1.495 20.300 1.00 80.56 125 ILE A C 1
ATOM 1007 O O . ILE A 1 125 ? -17.630 0.293 20.447 1.00 80.56 125 ILE A O 1
ATOM 1011 N N . VAL A 1 126 ? -16.649 1.985 19.318 1.00 82.69 126 VAL A N 1
ATOM 1012 C CA . VAL A 1 126 ? -15.911 1.138 18.380 1.00 82.69 126 VAL A CA 1
ATOM 1013 C C . VAL A 1 126 ? -14.420 1.320 18.574 1.00 82.69 126 VAL A C 1
ATOM 1015 O O . VAL A 1 126 ? -13.936 2.439 18.752 1.00 82.69 126 VAL A O 1
ATOM 1018 N N . LYS A 1 127 ? -13.709 0.198 18.499 1.00 84.56 127 LYS A N 1
ATOM 1019 C CA . LYS A 1 127 ? -12.256 0.153 18.560 1.00 84.56 127 LYS A CA 1
ATOM 1020 C C . LYS A 1 127 ? -11.743 -0.286 17.182 1.00 84.56 127 LYS A C 1
ATOM 1022 O O . LYS A 1 127 ? -12.082 -1.389 16.744 1.00 84.56 127 LYS A O 1
ATOM 1027 N N . PRO A 1 128 ? -11.046 0.579 16.425 1.00 84.69 128 PRO A N 1
ATOM 1028 C CA . PRO A 1 128 ? -10.521 0.232 15.118 1.00 84.69 128 PRO A CA 1
ATOM 1029 C C . PRO A 1 128 ? -9.267 -0.631 15.279 1.00 84.69 128 PRO A C 1
ATOM 1031 O O . PRO A 1 128 ? -8.405 -0.353 16.116 1.00 84.69 128 PRO A O 1
ATOM 1034 N N . ARG A 1 129 ? -9.139 -1.659 14.440 1.00 87.12 129 ARG A N 1
ATOM 1035 C CA . ARG A 1 129 ? -7.926 -2.480 14.375 1.00 87.12 129 ARG A CA 1
ATOM 1036 C C . ARG A 1 129 ? -6.796 -1.750 13.661 1.00 87.12 129 ARG A C 1
ATOM 1038 O O . ARG A 1 129 ? -5.631 -1.991 13.946 1.00 87.12 129 ARG A O 1
ATOM 1045 N N . HIS A 1 130 ? -7.141 -0.874 12.719 1.00 88.69 130 HIS A N 1
ATOM 1046 C CA . HIS A 1 130 ? -6.190 -0.061 11.972 1.00 88.69 130 HIS A CA 1
ATOM 1047 C C . HIS A 1 130 ? -6.117 1.334 12.575 1.00 88.69 130 HIS A C 1
ATOM 1049 O O . HIS A 1 130 ? -7.084 2.096 12.547 1.00 88.69 130 HIS A O 1
ATOM 1055 N N . GLN A 1 131 ? -4.945 1.676 13.087 1.00 86.44 131 GLN A N 1
ATOM 1056 C CA . GLN A 1 131 ? -4.656 2.956 13.710 1.00 86.44 131 GLN A CA 1
ATOM 1057 C C . GLN A 1 131 ? -3.495 3.634 12.992 1.00 86.44 131 GLN A C 1
ATOM 1059 O O . GLN A 1 131 ? -2.707 2.976 12.319 1.00 86.44 131 GLN A O 1
ATOM 1064 N N . VAL A 1 132 ? -3.379 4.954 13.122 1.00 85.81 132 VAL A N 1
ATOM 1065 C CA . VAL A 1 132 ? -2.279 5.719 12.523 1.00 85.81 132 VAL A CA 1
ATOM 1066 C C . VAL A 1 132 ? -1.371 6.241 13.627 1.00 85.81 132 VAL A C 1
ATOM 1068 O O . VAL A 1 132 ? -1.789 7.047 14.457 1.00 85.81 132 VAL A O 1
ATOM 1071 N N . ASP A 1 133 ? -0.107 5.831 13.601 1.00 82.56 133 ASP A N 1
ATOM 1072 C CA . ASP A 1 133 ? 0.941 6.430 14.409 1.00 82.56 133 ASP A CA 1
ATOM 1073 C C . ASP A 1 133 ? 1.359 7.774 13.799 1.00 82.56 133 ASP A C 1
ATOM 1075 O O . ASP A 1 133 ? 1.895 7.874 12.691 1.00 82.56 133 ASP A O 1
ATOM 1079 N N . THR A 1 134 ? 1.098 8.841 14.548 1.00 76.94 134 THR A N 1
ATOM 1080 C CA . THR A 1 134 ? 1.390 10.218 14.142 1.00 76.94 134 THR A CA 1
ATOM 1081 C C . THR A 1 134 ? 2.797 10.677 14.523 1.00 76.94 134 THR A C 1
ATOM 1083 O O . THR A 1 134 ? 3.202 11.763 14.102 1.00 76.94 134 THR A O 1
ATOM 1086 N N . LYS A 1 135 ? 3.556 9.874 15.284 1.00 80.75 135 LYS A N 1
ATOM 1087 C CA . LYS A 1 135 ? 4.897 10.229 15.777 1.00 80.75 135 LYS A CA 1
ATOM 1088 C C . LYS A 1 135 ? 5.943 10.220 14.668 1.00 80.75 135 LYS A C 1
ATOM 1090 O O . LYS A 1 135 ? 6.804 11.097 14.637 1.00 80.75 135 LYS A O 1
ATOM 1095 N N . THR A 1 136 ? 5.843 9.264 13.748 1.00 84.19 136 THR A N 1
ATOM 1096 C CA . THR A 1 136 ? 6.814 9.073 12.666 1.00 84.19 136 THR A CA 1
ATOM 1097 C C . THR A 1 136 ? 6.139 9.256 11.318 1.00 84.19 136 THR A C 1
ATOM 1099 O O . THR A 1 136 ? 5.117 8.640 11.031 1.00 84.19 136 THR A O 1
ATOM 1102 N N . THR A 1 137 ? 6.721 10.116 10.478 1.00 89.88 137 THR A N 1
ATOM 1103 C CA . THR A 1 137 ? 6.275 10.314 9.095 1.00 89.88 137 THR A CA 1
ATOM 1104 C C . THR A 1 137 ? 7.317 9.764 8.132 1.00 89.88 137 THR A C 1
ATOM 1106 O O . THR A 1 137 ? 8.463 10.208 8.136 1.00 89.88 137 THR A O 1
ATOM 1109 N N . LEU A 1 138 ? 6.905 8.823 7.289 1.00 92.12 138 LEU A N 1
ATOM 1110 C CA . LEU A 1 138 ? 7.732 8.234 6.250 1.00 92.12 138 LEU A CA 1
ATOM 1111 C C . LEU A 1 138 ? 7.657 9.039 4.963 1.00 92.12 138 LEU A C 1
ATOM 1113 O O . LEU A 1 138 ? 6.575 9.440 4.526 1.00 92.12 138 LEU A O 1
ATOM 1117 N N . ASN A 1 139 ? 8.815 9.232 4.341 1.00 93.88 139 ASN A N 1
ATOM 1118 C CA . ASN A 1 139 ? 8.928 9.871 3.044 1.00 93.88 139 ASN A CA 1
ATOM 1119 C C . ASN A 1 139 ? 9.337 8.867 1.968 1.00 93.88 139 ASN A C 1
ATOM 1121 O O . ASN A 1 139 ? 10.270 8.094 2.160 1.00 93.88 139 ASN A O 1
ATOM 1125 N N . TYR A 1 140 ? 8.665 8.927 0.824 1.00 95.50 140 TYR A N 1
ATOM 1126 C CA . TYR A 1 140 ? 8.838 7.983 -0.276 1.00 95.50 140 TYR A CA 1
ATOM 1127 C C . TYR A 1 140 ? 9.392 8.714 -1.487 1.00 95.50 140 TYR A C 1
ATOM 1129 O O . TYR A 1 140 ? 8.800 9.695 -1.919 1.00 95.50 140 TYR A O 1
ATOM 1137 N N . THR A 1 141 ? 10.499 8.262 -2.060 1.00 95.31 141 THR A N 1
ATOM 1138 C CA . THR A 1 141 ? 11.073 8.885 -3.263 1.00 95.31 141 THR A CA 1
ATOM 1139 C C . THR A 1 141 ? 11.715 7.834 -4.150 1.00 95.31 141 THR A C 1
ATOM 1141 O O . THR A 1 141 ? 12.319 6.904 -3.629 1.00 95.31 141 THR A O 1
ATOM 1144 N N . PHE A 1 142 ? 11.657 7.996 -5.470 1.00 94.75 142 PHE A N 1
ATOM 1145 C CA . PHE A 1 142 ? 12.494 7.205 -6.373 1.00 94.75 142 PHE A CA 1
ATOM 1146 C C . PHE A 1 142 ? 13.891 7.805 -6.477 1.00 94.75 142 PHE A C 1
ATOM 1148 O O . PHE A 1 142 ? 14.034 9.030 -6.547 1.00 94.75 142 PHE A O 1
ATOM 1155 N N . ASP A 1 143 ? 14.903 6.941 -6.512 1.00 92.94 143 ASP A N 1
ATOM 1156 C CA . ASP A 1 143 ? 16.262 7.358 -6.841 1.00 92.94 143 ASP A CA 1
ATOM 1157 C C . ASP A 1 143 ? 16.337 7.862 -8.294 1.00 92.94 143 ASP A C 1
ATOM 1159 O O . ASP A 1 143 ? 15.681 7.319 -9.188 1.00 92.94 143 ASP A O 1
ATOM 1163 N N . GLN A 1 144 ? 17.089 8.941 -8.519 1.00 89.44 144 GLN A N 1
ATOM 1164 C CA . GLN A 1 144 ? 17.123 9.655 -9.798 1.00 89.44 144 GLN A CA 1
ATOM 1165 C C . GLN A 1 144 ? 18.489 9.506 -10.482 1.00 89.44 144 GLN A C 1
ATOM 1167 O O . GLN A 1 144 ? 19.516 9.687 -9.826 1.00 89.44 144 GLN A O 1
ATOM 1172 N N . PRO A 1 145 ? 18.533 9.289 -11.810 1.00 88.56 145 PRO A N 1
ATOM 1173 C CA . PRO A 1 145 ? 17.402 9.196 -12.739 1.00 88.56 145 PRO A CA 1
ATOM 1174 C C . PRO A 1 145 ? 16.691 7.835 -12.689 1.00 88.56 145 PRO A C 1
ATOM 1176 O O . PRO A 1 145 ? 17.320 6.797 -12.488 1.00 88.56 145 PRO A O 1
ATOM 1179 N N . ILE A 1 146 ? 15.384 7.835 -12.959 1.00 87.50 146 ILE A N 1
ATOM 1180 C CA . ILE A 1 146 ? 14.590 6.602 -13.043 1.00 87.50 146 ILE A CA 1
ATOM 1181 C C . ILE A 1 146 ? 14.996 5.815 -14.298 1.00 87.50 146 ILE A C 1
ATOM 1183 O O . ILE A 1 146 ? 14.679 6.193 -15.426 1.00 87.50 146 ILE A O 1
ATOM 1187 N N . GLY A 1 147 ? 15.746 4.732 -14.094 1.00 85.69 147 GLY A N 1
ATOM 1188 C CA . GLY A 1 147 ? 16.119 3.776 -15.137 1.00 85.69 147 GLY A CA 1
ATOM 1189 C C . GLY A 1 147 ? 15.133 2.610 -15.257 1.00 85.69 147 GLY A C 1
ATOM 1190 O O . GLY A 1 147 ? 14.042 2.631 -14.695 1.00 85.69 147 GLY A O 1
ATOM 1191 N N . LEU A 1 148 ? 15.552 1.541 -15.946 1.00 87.62 148 LEU A N 1
ATOM 1192 C CA . LEU A 1 148 ? 14.761 0.303 -16.041 1.00 87.62 148 LEU A CA 1
ATOM 1193 C C . LEU A 1 148 ? 14.694 -0.491 -14.723 1.00 87.62 148 LEU A C 1
ATOM 1195 O O . LEU A 1 148 ? 13.866 -1.391 -14.593 1.00 87.62 148 LEU A O 1
ATOM 1199 N N . HIS A 1 149 ? 15.539 -0.137 -13.753 1.00 89.94 149 HIS A N 1
ATOM 1200 C CA . HIS A 1 149 ? 15.596 -0.715 -12.411 1.00 89.94 149 HIS A CA 1
ATOM 1201 C C . HIS A 1 149 ? 15.344 0.383 -11.362 1.00 89.94 149 HIS A C 1
ATOM 1203 O O . HIS A 1 149 ? 16.295 0.846 -10.727 1.00 89.94 149 HIS A O 1
ATOM 1209 N N . PRO A 1 150 ? 14.108 0.903 -11.242 1.00 92.50 150 PRO A N 1
ATOM 1210 C CA . PRO A 1 150 ? 13.804 1.945 -10.271 1.00 92.50 150 PRO A CA 1
ATOM 1211 C C . PRO A 1 150 ? 14.045 1.459 -8.840 1.00 92.50 150 PRO A C 1
ATOM 1213 O O . PRO A 1 150 ? 13.589 0.386 -8.453 1.00 92.50 150 PRO A O 1
ATOM 1216 N N . THR A 1 151 ? 14.700 2.284 -8.026 1.00 94.19 151 THR A N 1
ATOM 1217 C CA . THR A 1 151 ? 14.860 2.020 -6.591 1.00 94.19 151 THR A CA 1
ATOM 1218 C C . THR A 1 151 ? 13.938 2.945 -5.812 1.00 94.19 151 THR A C 1
ATOM 1220 O O . THR A 1 151 ? 14.080 4.168 -5.877 1.00 94.19 151 THR A O 1
ATOM 1223 N N . LEU A 1 152 ? 12.979 2.370 -5.086 1.00 94.62 152 LEU A N 1
ATOM 1224 C CA . LEU A 1 152 ? 12.113 3.103 -4.170 1.00 94.62 152 LEU A CA 1
ATOM 1225 C C . LEU A 1 152 ? 12.828 3.269 -2.826 1.00 94.62 152 LEU A C 1
ATOM 1227 O O . LEU A 1 152 ? 13.132 2.290 -2.149 1.00 94.62 152 LEU A O 1
ATOM 1231 N N . LEU A 1 153 ? 13.066 4.516 -2.439 1.00 94.44 153 LEU A N 1
ATOM 1232 C CA . LEU A 1 153 ? 13.662 4.896 -1.165 1.00 94.44 153 LEU A CA 1
ATOM 1233 C C . LEU A 1 153 ? 12.559 5.257 -0.170 1.00 94.44 153 LEU A C 1
ATOM 1235 O O . LEU A 1 153 ? 11.731 6.132 -0.443 1.00 94.44 153 LEU A O 1
ATOM 1239 N N . ILE A 1 154 ? 12.590 4.618 0.994 1.00 94.00 154 ILE A N 1
ATOM 1240 C CA . ILE A 1 154 ? 11.684 4.866 2.116 1.00 94.00 154 ILE A CA 1
ATOM 1241 C C . ILE A 1 154 ? 12.519 5.432 3.262 1.00 94.00 154 ILE A C 1
ATOM 1243 O O . ILE A 1 154 ? 13.335 4.734 3.868 1.00 94.00 154 ILE A O 1
ATOM 1247 N N . LYS A 1 155 ? 12.324 6.719 3.539 1.00 91.88 155 LYS A N 1
ATOM 1248 C CA . LYS A 1 155 ? 13.086 7.489 4.527 1.00 91.88 155 LYS A CA 1
ATOM 1249 C C . LYS A 1 155 ? 12.235 7.813 5.743 1.00 91.88 155 LYS A C 1
ATOM 1251 O O . LYS A 1 155 ? 11.016 7.930 5.633 1.00 91.88 155 LYS A O 1
ATOM 1256 N N . GLY A 1 156 ? 12.885 8.035 6.882 1.00 86.12 156 GLY A N 1
ATOM 1257 C CA . GLY A 1 156 ? 12.215 8.438 8.128 1.00 86.12 156 GLY A CA 1
ATOM 1258 C C . GLY A 1 156 ? 12.231 7.380 9.232 1.00 86.12 156 GLY A C 1
ATOM 1259 O O . GLY A 1 156 ? 11.755 7.646 10.329 1.00 86.12 156 GLY A O 1
ATOM 1260 N N . LEU A 1 157 ? 12.811 6.203 8.976 1.00 82.38 157 LEU A N 1
ATOM 1261 C CA . LEU A 1 157 ? 12.981 5.152 9.989 1.00 82.38 157 LEU A CA 1
ATOM 1262 C C . LEU A 1 157 ? 14.174 5.418 10.924 1.00 82.38 157 LEU A C 1
ATOM 1264 O O . LEU A 1 157 ? 14.156 5.009 12.078 1.00 82.38 157 LEU A O 1
ATOM 1268 N N . ASN A 1 158 ? 15.182 6.151 10.453 1.00 73.81 158 ASN A N 1
ATOM 1269 C CA . ASN A 1 158 ? 16.442 6.419 11.157 1.00 73.81 158 ASN A CA 1
ATOM 1270 C C . ASN A 1 158 ? 16.541 7.820 11.782 1.00 73.81 158 ASN A C 1
ATOM 1272 O O . ASN A 1 158 ? 17.627 8.243 12.183 1.00 73.81 158 ASN A O 1
ATOM 1276 N N . THR A 1 159 ? 15.445 8.580 11.804 1.00 61.09 159 THR A N 1
ATOM 1277 C CA . THR A 1 159 ? 15.451 9.942 12.354 1.00 61.09 159 THR A CA 1
ATOM 1278 C C . THR A 1 159 ? 15.672 9.927 13.867 1.00 61.09 159 THR A C 1
ATOM 1280 O O . THR A 1 159 ? 15.504 8.897 14.509 1.00 61.09 159 THR A O 1
ATOM 1283 N N . THR A 1 160 ? 16.014 11.073 14.466 1.00 51.09 160 THR A N 1
ATOM 1284 C CA . THR A 1 160 ? 16.232 11.225 15.923 1.00 51.09 160 THR A CA 1
ATOM 1285 C C . THR A 1 160 ? 15.062 10.741 16.792 1.00 51.09 160 THR A C 1
ATOM 1287 O O . THR A 1 160 ? 15.247 10.481 17.978 1.00 51.09 160 THR A O 1
ATOM 1290 N N . THR A 1 161 ? 13.878 10.593 16.202 1.00 55.62 161 THR A N 1
ATOM 1291 C CA . THR A 1 161 ? 12.737 9.828 16.707 1.00 55.62 161 THR A CA 1
ATOM 1292 C C . THR A 1 161 ? 12.644 8.500 15.956 1.00 55.62 161 THR A C 1
ATOM 1294 O O . THR A 1 161 ? 11.821 8.354 15.050 1.00 55.62 161 THR A O 1
ATOM 1297 N N . THR A 1 162 ? 13.515 7.539 16.271 1.00 61.31 162 THR A N 1
ATOM 1298 C CA . THR A 1 162 ? 13.381 6.167 15.762 1.00 61.31 162 THR A CA 1
ATOM 1299 C C . THR A 1 162 ? 11.966 5.697 16.102 1.00 61.31 162 THR A C 1
ATOM 1301 O O . THR A 1 162 ? 11.554 5.889 17.252 1.00 61.31 162 THR A O 1
ATOM 1304 N N . PRO A 1 163 ? 11.189 5.145 15.150 1.00 67.00 163 PRO A N 1
ATOM 1305 C CA . PRO A 1 163 ? 9.859 4.654 15.461 1.00 67.00 163 PRO A CA 1
ATOM 1306 C C . PRO A 1 163 ? 10.009 3.585 16.542 1.00 67.00 163 PRO A C 1
ATOM 1308 O O . PRO A 1 163 ? 10.656 2.558 16.343 1.00 67.00 163 PRO A O 1
ATOM 1311 N N . SER A 1 164 ? 9.486 3.896 17.724 1.00 76.38 164 SER A N 1
ATOM 1312 C CA . SER A 1 164 ? 9.398 2.954 18.828 1.00 76.38 164 SER A CA 1
ATOM 1313 C C . SER A 1 164 ? 8.129 2.148 18.622 1.00 76.38 164 SER A C 1
ATOM 1315 O O . SER A 1 164 ? 7.101 2.754 18.298 1.00 76.38 164 SER A O 1
ATOM 1317 N N . PRO A 1 165 ? 8.163 0.829 18.847 1.00 84.06 165 PRO A N 1
ATOM 1318 C CA . PRO A 1 165 ? 6.944 0.049 18.815 1.00 84.06 165 PRO A CA 1
ATOM 1319 C C . PRO A 1 165 ? 5.950 0.601 19.856 1.00 84.06 165 PRO A C 1
ATOM 1321 O O . PRO A 1 165 ? 6.382 1.049 20.929 1.00 84.06 165 PRO A O 1
ATOM 1324 N N . PRO A 1 166 ? 4.637 0.614 19.554 1.00 83.88 166 PRO A N 1
ATOM 1325 C CA . PRO A 1 166 ? 3.603 1.014 20.508 1.00 83.88 166 PRO A CA 1
ATOM 1326 C C . PRO A 1 166 ? 3.623 0.154 21.778 1.00 83.88 166 PRO A C 1
ATOM 1328 O O . PRO A 1 166 ? 3.479 0.689 22.877 1.00 83.88 166 PRO A O 1
ATOM 1331 N N . PHE A 1 167 ? 3.881 -1.149 21.620 1.00 85.31 167 PHE A N 1
ATOM 1332 C CA . PHE A 1 167 ? 4.009 -2.133 22.697 1.00 85.31 167 PHE A CA 1
ATOM 1333 C C . PHE A 1 167 ? 5.239 -3.029 22.471 1.00 85.31 167 PHE A C 1
ATOM 1335 O O . PHE A 1 167 ? 5.653 -3.199 21.328 1.00 85.31 167 PHE A O 1
ATOM 1342 N N . PRO A 1 168 ? 5.838 -3.619 23.523 1.00 82.69 168 PRO A N 1
ATOM 1343 C CA . PRO A 1 168 ? 7.073 -4.404 23.403 1.00 82.69 168 PRO A CA 1
ATOM 1344 C C . PRO A 1 168 ? 7.002 -5.600 22.443 1.00 82.69 168 PRO A C 1
ATOM 1346 O O . PRO A 1 168 ? 8.033 -5.987 21.903 1.00 82.69 168 PRO A O 1
ATOM 1349 N N . GLU A 1 169 ? 5.810 -6.166 22.246 1.00 84.31 169 GLU A N 1
ATOM 1350 C CA . GLU A 1 169 ? 5.572 -7.380 21.444 1.00 84.31 169 GLU A CA 1
ATOM 1351 C C . GLU A 1 169 ? 5.282 -7.061 19.966 1.00 84.31 169 GLU A C 1
ATOM 1353 O O . GLU A 1 169 ? 5.108 -7.957 19.148 1.00 84.31 169 GLU A O 1
ATOM 1358 N N . CYS A 1 170 ? 5.226 -5.777 19.598 1.00 91.06 170 CYS A N 1
ATOM 1359 C CA . CYS A 1 170 ? 4.946 -5.379 18.225 1.00 91.06 170 CYS A CA 1
ATOM 1360 C C . CYS A 1 170 ? 6.172 -5.542 17.322 1.00 91.06 170 CYS A C 1
ATOM 1362 O O . CYS A 1 170 ? 7.256 -5.031 17.619 1.00 91.06 170 CYS A O 1
ATOM 1364 N N . GLU A 1 171 ? 5.957 -6.111 16.140 1.00 93.00 171 GLU A N 1
ATOM 1365 C CA . GLU A 1 171 ? 6.961 -6.201 15.080 1.00 93.00 171 GLU A CA 1
ATOM 1366 C C . GLU A 1 171 ? 6.613 -5.266 13.910 1.00 93.00 171 GLU A C 1
ATOM 1368 O O . GLU A 1 171 ? 5.450 -4.913 13.690 1.00 93.00 171 GLU A O 1
ATOM 1373 N N . LEU A 1 172 ? 7.631 -4.808 13.171 1.00 94.00 172 LEU A N 1
ATOM 1374 C CA . LEU A 1 172 ? 7.463 -3.835 12.087 1.00 94.00 172 LEU A CA 1
ATOM 1375 C C . LEU A 1 172 ? 7.384 -4.537 10.731 1.00 94.00 172 LEU A C 1
ATOM 1377 O O . LEU A 1 172 ? 8.322 -5.219 10.317 1.00 94.00 172 LEU A O 1
ATOM 1381 N N . PHE A 1 173 ? 6.312 -4.293 9.987 1.00 95.94 173 PHE A N 1
ATOM 1382 C CA . PHE A 1 173 ? 6.091 -4.888 8.673 1.00 95.94 173 PHE A CA 1
ATOM 1383 C C . PHE A 1 173 ? 5.927 -3.828 7.590 1.00 95.94 173 PHE A C 1
ATOM 1385 O O . PHE A 1 173 ? 5.589 -2.671 7.847 1.00 95.94 173 PHE A O 1
ATOM 1392 N N . MET A 1 174 ? 6.169 -4.247 6.352 1.00 95.69 174 MET A N 1
ATOM 1393 C CA . MET A 1 174 ? 5.935 -3.454 5.154 1.00 95.69 174 MET A CA 1
ATOM 1394 C C . MET A 1 174 ? 5.146 -4.268 4.135 1.00 95.69 174 MET A C 1
ATOM 1396 O O . MET A 1 174 ? 5.563 -5.359 3.744 1.00 95.69 174 MET A O 1
ATOM 1400 N N . TYR A 1 175 ? 4.043 -3.704 3.658 1.00 95.12 175 TYR A N 1
ATOM 1401 C CA . TYR A 1 175 ? 3.250 -4.238 2.563 1.00 95.12 175 TYR A CA 1
ATOM 1402 C C . TYR A 1 175 ? 3.403 -3.358 1.320 1.00 95.12 175 TYR A C 1
ATOM 1404 O O . TYR A 1 175 ? 3.089 -2.168 1.335 1.00 95.12 175 TYR A O 1
ATOM 1412 N N . SER A 1 176 ? 3.877 -3.949 0.226 1.00 93.44 176 SER A N 1
ATOM 1413 C CA . SER A 1 176 ? 4.093 -3.270 -1.053 1.00 93.44 176 SER A CA 1
ATOM 1414 C C . SER A 1 176 ? 3.190 -3.869 -2.123 1.00 93.44 176 SER A C 1
ATOM 1416 O O . SER A 1 176 ? 3.327 -5.042 -2.464 1.00 93.44 176 SER A O 1
ATOM 1418 N N . GLY A 1 177 ? 2.280 -3.061 -2.668 1.00 91.38 177 GLY A N 1
ATOM 1419 C CA . GLY A 1 177 ? 1.466 -3.410 -3.831 1.00 91.38 177 GLY A CA 1
ATOM 1420 C C . GLY A 1 177 ? 2.018 -2.752 -5.093 1.00 91.38 177 GLY A C 1
ATOM 1421 O O . GLY A 1 177 ? 2.084 -1.529 -5.172 1.00 91.38 177 GLY A O 1
ATOM 1422 N N . LEU A 1 178 ? 2.384 -3.555 -6.090 1.00 90.62 178 LEU A N 1
ATOM 1423 C CA . LEU A 1 178 ? 2.970 -3.097 -7.345 1.00 90.62 178 LEU A CA 1
ATOM 1424 C C . LEU A 1 178 ? 1.985 -3.231 -8.519 1.00 90.62 178 LEU A C 1
ATOM 1426 O O . LEU A 1 178 ? 1.343 -4.280 -8.669 1.00 90.62 178 LEU A O 1
ATOM 1430 N N . PRO A 1 179 ? 1.889 -2.207 -9.390 1.00 89.19 179 PRO A N 1
ATOM 1431 C CA . PRO A 1 179 ? 1.147 -2.294 -10.645 1.00 89.19 179 PRO A CA 1
ATOM 1432 C C . PRO A 1 179 ? 1.836 -3.258 -11.618 1.00 89.19 179 PRO A C 1
ATOM 1434 O O . PRO A 1 179 ? 2.974 -3.655 -11.409 1.00 89.19 179 PRO A O 1
ATOM 1437 N N . ASN A 1 180 ? 1.174 -3.619 -12.719 1.00 85.44 180 ASN A N 1
ATOM 1438 C CA . ASN A 1 180 ? 1.750 -4.531 -13.717 1.00 85.44 180 ASN A CA 1
ATOM 1439 C C . ASN A 1 180 ? 2.966 -3.947 -14.461 1.00 85.44 180 ASN A C 1
ATOM 1441 O O . ASN A 1 180 ? 3.743 -4.701 -15.027 1.00 85.44 180 ASN A O 1
ATOM 1445 N N . THR A 1 181 ? 3.168 -2.633 -14.442 1.00 88.25 181 THR A N 1
ATOM 1446 C CA . THR A 1 181 ? 4.314 -1.933 -15.043 1.00 88.25 181 THR A CA 1
ATOM 1447 C C . THR A 1 181 ? 5.611 -2.081 -14.248 1.00 88.25 181 THR A C 1
ATOM 1449 O O . THR A 1 181 ? 6.687 -1.855 -14.802 1.00 88.25 181 THR A O 1
ATOM 1452 N N . LEU A 1 182 ? 5.527 -2.470 -12.973 1.00 89.38 182 LEU A N 1
ATOM 1453 C CA . LEU A 1 182 ? 6.666 -2.728 -12.099 1.00 89.38 182 LEU A CA 1
ATOM 1454 C C . LEU A 1 182 ? 6.609 -4.165 -11.584 1.00 89.38 182 LEU A C 1
ATOM 1456 O O . LEU A 1 182 ? 5.543 -4.737 -11.378 1.00 89.38 182 LEU A O 1
ATOM 1460 N N . PHE A 1 183 ? 7.764 -4.754 -11.327 1.00 89.19 183 PHE A N 1
ATOM 1461 C CA . PHE A 1 183 ? 7.841 -6.023 -10.624 1.00 89.19 183 PHE A CA 1
ATOM 1462 C C . PHE A 1 183 ? 8.972 -6.017 -9.608 1.00 89.19 183 PHE A C 1
ATOM 1464 O O . PHE A 1 183 ? 9.960 -5.287 -9.726 1.00 89.19 183 PHE A O 1
ATOM 1471 N N . PHE A 1 184 ? 8.782 -6.830 -8.579 1.00 91.19 184 PHE A N 1
ATOM 1472 C CA . PHE A 1 184 ? 9.751 -7.047 -7.523 1.00 91.19 184 PHE A CA 1
ATOM 1473 C C . PHE A 1 184 ? 10.601 -8.275 -7.847 1.00 91.19 184 PHE A C 1
ATOM 1475 O O . PHE A 1 184 ? 10.060 -9.339 -8.151 1.00 91.19 184 PHE A O 1
ATOM 1482 N N . ASP A 1 185 ? 11.924 -8.141 -7.747 1.00 88.50 185 ASP A N 1
ATOM 1483 C CA . ASP A 1 185 ? 12.841 -9.272 -7.877 1.00 88.50 185 ASP A CA 1
ATOM 1484 C C . ASP A 1 185 ? 13.192 -9.832 -6.492 1.00 88.50 185 ASP A C 1
ATOM 1486 O O . ASP A 1 185 ? 13.955 -9.242 -5.720 1.00 88.50 185 ASP A O 1
ATOM 1490 N N . LYS A 1 186 ? 12.656 -11.022 -6.201 1.00 87.69 186 LYS A N 1
ATOM 1491 C CA . LYS A 1 186 ? 12.876 -11.756 -4.947 1.00 87.69 186 LYS A CA 1
ATOM 1492 C C . LYS A 1 186 ? 14.327 -12.177 -4.710 1.00 87.69 186 LYS A C 1
ATOM 1494 O O . LYS A 1 186 ? 14.641 -12.608 -3.608 1.00 87.69 186 LYS A O 1
ATOM 1499 N N . TYR A 1 187 ? 15.211 -12.068 -5.698 1.00 86.50 187 TYR A N 1
ATOM 1500 C CA . TYR A 1 187 ? 16.627 -12.408 -5.557 1.00 86.50 187 TYR A CA 1
ATOM 1501 C C . TYR A 1 187 ? 17.536 -11.184 -5.383 1.00 86.50 187 TYR A C 1
ATOM 1503 O O . TYR A 1 187 ? 18.735 -11.354 -5.163 1.00 86.50 187 TYR A O 1
ATOM 1511 N N . GLN A 1 188 ? 16.999 -9.959 -5.467 1.00 85.50 188 GLN A N 1
ATOM 1512 C CA . GLN A 1 188 ? 17.795 -8.723 -5.496 1.00 85.50 188 GLN A CA 1
ATOM 1513 C C . GLN A 1 188 ? 17.372 -7.667 -4.459 1.00 85.50 188 GLN A C 1
ATOM 1515 O O . GLN A 1 188 ? 17.597 -6.473 -4.662 1.00 85.50 188 GLN A O 1
ATOM 1520 N N . TYR A 1 189 ? 16.800 -8.078 -3.328 1.00 90.75 189 TYR A N 1
ATOM 1521 C CA . TYR A 1 189 ? 16.428 -7.166 -2.239 1.00 90.75 189 TYR A CA 1
ATOM 1522 C C . TYR A 1 189 ? 17.450 -7.169 -1.090 1.00 90.75 189 TYR A C 1
ATOM 1524 O O . TYR A 1 189 ? 18.262 -8.086 -0.961 1.00 90.75 189 TYR A O 1
ATOM 1532 N N . ASP A 1 190 ? 17.431 -6.127 -0.253 1.00 89.75 190 ASP A N 1
ATOM 1533 C CA . ASP A 1 190 ? 18.330 -6.028 0.901 1.00 89.75 190 ASP A CA 1
ATOM 1534 C C . ASP A 1 190 ? 17.883 -6.958 2.042 1.00 89.75 190 ASP A C 1
ATOM 1536 O O . ASP A 1 190 ? 17.116 -6.576 2.930 1.00 89.75 190 ASP A O 1
ATOM 1540 N N . THR A 1 191 ? 18.405 -8.187 2.038 1.00 91.12 191 THR A N 1
ATOM 1541 C CA . THR A 1 191 ? 18.134 -9.202 3.068 1.00 91.12 191 THR A CA 1
ATOM 1542 C C . THR A 1 191 ? 18.668 -8.829 4.452 1.00 91.12 191 THR A C 1
ATOM 1544 O O . THR A 1 191 ? 18.347 -9.499 5.429 1.00 91.12 191 THR A O 1
ATOM 1547 N N . SER A 1 192 ? 19.527 -7.807 4.563 1.00 89.31 192 SER A N 1
ATOM 1548 C CA . SER A 1 192 ? 20.057 -7.365 5.858 1.00 89.31 192 SER A CA 1
ATOM 1549 C C . SER A 1 192 ? 19.056 -6.517 6.651 1.00 89.31 192 SER A C 1
ATOM 1551 O O . SER A 1 192 ? 19.207 -6.377 7.865 1.00 89.31 192 SER A O 1
ATOM 1553 N N . ARG A 1 193 ? 18.027 -5.984 5.977 1.00 89.38 193 ARG A N 1
ATOM 1554 C CA . ARG A 1 193 ? 17.012 -5.083 6.556 1.00 89.38 193 ARG A CA 1
ATOM 1555 C C . ARG A 1 193 ? 15.587 -5.563 6.370 1.00 89.38 193 ARG A C 1
ATOM 1557 O O . ARG A 1 193 ? 14.714 -5.211 7.158 1.00 89.38 193 ARG A O 1
ATOM 1564 N N . LEU A 1 194 ? 15.345 -6.306 5.297 1.00 94.06 194 LEU A N 1
ATOM 1565 C CA . LEU A 1 194 ? 14.044 -6.844 4.951 1.00 94.06 194 LEU A CA 1
ATOM 1566 C C . LEU A 1 194 ? 14.128 -8.364 4.978 1.00 94.06 194 LEU A C 1
ATOM 1568 O O . LEU A 1 194 ? 15.047 -8.960 4.422 1.00 94.06 194 LEU A O 1
ATOM 1572 N N . SER A 1 195 ? 13.130 -8.997 5.574 1.00 95.12 195 SER A N 1
ATOM 1573 C CA . SER A 1 195 ? 12.868 -10.422 5.429 1.00 95.12 195 SER A CA 1
ATOM 1574 C C . SER A 1 195 ? 11.577 -10.579 4.639 1.00 95.12 195 SER A C 1
ATOM 1576 O O . SER A 1 195 ? 10.517 -10.137 5.080 1.00 95.12 195 SER A O 1
ATOM 1578 N N . LEU A 1 196 ? 11.664 -11.154 3.438 1.00 95.00 196 LEU A N 1
ATOM 1579 C CA . LEU A 1 196 ? 10.494 -11.422 2.612 1.00 95.00 196 LEU A CA 1
ATOM 1580 C C . LEU A 1 196 ? 9.716 -12.584 3.231 1.00 95.00 196 LEU A C 1
ATOM 1582 O O . LEU A 1 196 ? 10.193 -13.717 3.229 1.00 95.00 196 LEU A O 1
ATOM 1586 N N . LEU A 1 197 ? 8.518 -12.302 3.737 1.00 92.56 197 LEU A N 1
ATOM 1587 C CA . LEU A 1 197 ? 7.648 -13.335 4.298 1.00 92.56 197 LEU A CA 1
ATOM 1588 C C . LEU A 1 197 ? 6.867 -14.022 3.197 1.00 92.56 197 LEU A C 1
ATOM 1590 O O . LEU A 1 197 ? 6.737 -15.244 3.189 1.00 92.56 197 LEU A O 1
ATOM 1594 N N . SER A 1 198 ? 6.356 -13.230 2.256 1.00 88.19 198 SER A N 1
ATOM 1595 C CA . SER A 1 198 ? 5.664 -13.772 1.105 1.00 88.19 198 SER A CA 1
ATOM 1596 C C . SER A 1 198 ? 5.510 -12.751 -0.022 1.00 88.19 198 SER A C 1
ATOM 1598 O O . SER A 1 198 ? 5.499 -11.536 0.189 1.00 88.19 198 SER A O 1
ATOM 1600 N N . ALA A 1 199 ? 5.408 -13.278 -1.239 1.00 87.31 199 ALA A N 1
ATOM 1601 C CA . ALA A 1 199 ? 5.195 -12.540 -2.471 1.00 87.31 199 ALA A CA 1
ATOM 1602 C C . ALA A 1 199 ? 4.123 -13.246 -3.309 1.00 87.31 199 ALA A C 1
ATOM 1604 O O . ALA A 1 199 ? 4.139 -14.470 -3.449 1.00 87.31 199 ALA A O 1
ATOM 1605 N N . TRP A 1 200 ? 3.212 -12.469 -3.888 1.00 84.56 200 TRP A N 1
ATOM 1606 C CA . TRP A 1 200 ? 2.113 -12.954 -4.723 1.00 84.56 200 TRP A CA 1
ATOM 1607 C C . TRP A 1 200 ? 1.993 -12.139 -6.005 1.00 84.56 200 TRP A C 1
ATOM 1609 O O . TRP A 1 200 ? 2.431 -10.990 -6.073 1.00 84.56 200 TRP A O 1
ATOM 1619 N N . GLY A 1 201 ? 1.314 -12.716 -6.994 1.00 82.69 201 GLY A N 1
ATOM 1620 C CA . GLY A 1 201 ? 1.084 -12.094 -8.293 1.00 82.69 201 GLY A CA 1
ATOM 1621 C C . GLY A 1 201 ? 2.112 -12.533 -9.328 1.00 82.69 201 GLY A C 1
ATOM 1622 O O . GLY A 1 201 ? 2.591 -13.662 -9.295 1.00 82.69 201 GLY A O 1
ATOM 1623 N N 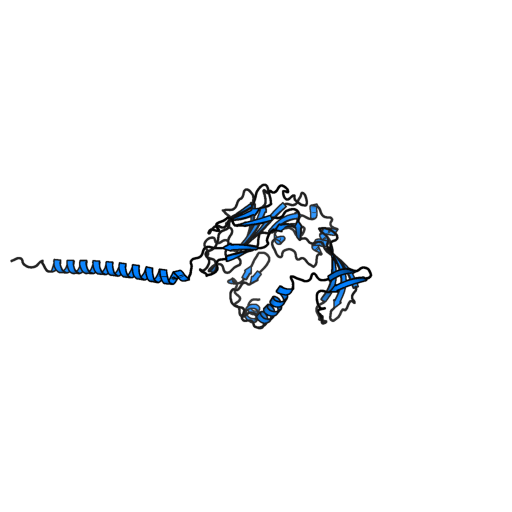. GLU A 1 202 ? 2.391 -11.645 -10.269 1.00 79.50 202 GLU A N 1
ATOM 1624 C CA . GLU A 1 202 ? 3.183 -11.898 -11.467 1.00 79.50 202 GLU A CA 1
ATOM 1625 C C . GLU A 1 202 ? 4.671 -11.670 -11.184 1.00 79.50 202 GLU A C 1
ATOM 1627 O O . GLU A 1 202 ? 5.120 -10.530 -11.030 1.00 79.50 202 GLU A O 1
ATOM 1632 N N . ASP A 1 203 ? 5.436 -12.762 -11.135 1.00 71.75 203 ASP A N 1
ATOM 1633 C CA . ASP A 1 203 ? 6.877 -12.771 -10.857 1.00 71.75 203 ASP A CA 1
ATOM 1634 C C . ASP A 1 203 ? 7.744 -13.093 -12.087 1.00 71.75 203 ASP A C 1
ATOM 1636 O O . ASP A 1 203 ? 8.966 -13.178 -11.971 1.00 71.75 203 ASP A O 1
ATOM 1640 N N . ASP A 1 204 ? 7.135 -13.235 -13.271 1.00 77.75 204 ASP A N 1
ATOM 1641 C CA . ASP A 1 204 ? 7.866 -13.435 -14.524 1.00 77.75 204 ASP A CA 1
ATOM 1642 C C . ASP A 1 204 ? 8.698 -12.184 -14.841 1.00 77.75 204 ASP A C 1
ATOM 1644 O O . ASP A 1 204 ? 8.145 -11.116 -15.117 1.00 77.75 204 ASP A O 1
ATOM 1648 N N . LEU A 1 205 ? 10.022 -12.323 -14.787 1.00 70.75 205 LEU A N 1
ATOM 1649 C CA . LEU A 1 205 ? 10.989 -11.238 -14.968 1.00 70.75 205 LEU A CA 1
ATOM 1650 C C . LEU A 1 205 ? 11.148 -10.825 -16.447 1.00 70.75 205 LEU A C 1
ATOM 1652 O O . LEU A 1 205 ? 11.711 -9.769 -16.730 1.00 70.75 205 LEU A O 1
ATOM 1656 N N . GLU A 1 206 ? 10.667 -11.640 -17.393 1.00 71.81 206 GLU A N 1
ATOM 1657 C CA . GLU A 1 206 ? 10.879 -11.453 -18.836 1.00 71.81 206 GLU A CA 1
ATOM 1658 C C . GLU A 1 206 ? 9.603 -11.045 -19.588 1.00 71.81 206 GLU A C 1
ATOM 1660 O O . GLU A 1 206 ? 9.677 -10.505 -20.698 1.00 71.81 206 GLU A O 1
ATOM 1665 N N . ALA A 1 207 ? 8.421 -11.265 -19.003 1.00 77.56 207 ALA A N 1
ATOM 1666 C CA . ALA A 1 207 ? 7.164 -10.914 -19.653 1.00 77.56 207 ALA A CA 1
ATOM 1667 C C . ALA A 1 207 ? 6.968 -9.380 -19.752 1.00 77.56 207 ALA A C 1
ATOM 1669 O O . ALA A 1 207 ? 6.993 -8.681 -18.733 1.00 77.56 207 ALA A O 1
ATOM 1670 N N . PRO A 1 208 ? 6.717 -8.821 -20.953 1.00 78.38 208 PRO A N 1
ATOM 1671 C CA . PRO A 1 208 ? 6.382 -7.405 -21.111 1.00 78.38 208 PRO A CA 1
ATOM 1672 C C . PRO A 1 208 ? 4.978 -7.095 -20.569 1.00 78.38 208 PRO A C 1
ATOM 1674 O O . PRO A 1 208 ? 4.152 -7.997 -20.427 1.00 78.38 208 PRO A O 1
ATOM 1677 N N . GLU A 1 209 ? 4.670 -5.816 -20.336 1.00 81.25 209 GLU A N 1
ATOM 1678 C CA . GLU A 1 209 ? 3.407 -5.376 -19.716 1.00 81.25 209 GLU A CA 1
ATOM 1679 C C . GLU A 1 209 ? 2.171 -5.915 -20.456 1.00 81.25 209 GLU A C 1
ATOM 1681 O O . GLU A 1 209 ? 1.293 -6.511 -19.841 1.00 81.25 209 GLU A O 1
ATOM 1686 N N . TRP A 1 210 ? 2.163 -5.868 -21.791 1.00 77.19 210 TRP A N 1
ATOM 1687 C CA . TRP A 1 210 ? 1.040 -6.338 -22.615 1.00 77.19 210 TRP A CA 1
ATOM 1688 C C . TRP A 1 210 ? 0.848 -7.865 -22.634 1.00 77.19 210 TRP A C 1
ATOM 1690 O O . TRP A 1 210 ? -0.119 -8.364 -23.217 1.00 77.19 210 TRP A O 1
ATOM 1700 N N . LYS A 1 211 ? 1.788 -8.636 -22.072 1.00 78.06 211 LYS A N 1
ATOM 1701 C CA . LYS A 1 211 ? 1.642 -10.086 -21.858 1.00 78.06 211 LYS A CA 1
ATOM 1702 C C . LYS A 1 211 ? 1.106 -10.410 -20.467 1.00 78.06 211 LYS A C 1
ATOM 1704 O O . LYS A 1 211 ? 0.606 -11.516 -20.270 1.00 78.06 211 LYS A O 1
ATOM 1709 N N . VAL A 1 212 ? 1.156 -9.449 -19.550 1.00 73.69 212 VAL A N 1
ATOM 1710 C CA . VAL A 1 212 ? 0.677 -9.579 -18.180 1.00 73.69 212 VAL A CA 1
ATOM 1711 C C . VAL A 1 212 ? -0.755 -9.056 -18.108 1.00 73.69 212 VAL A C 1
ATOM 1713 O O . VAL A 1 212 ? -1.010 -7.862 -18.001 1.00 73.69 212 VAL A O 1
ATOM 1716 N N . ALA A 1 213 ? -1.724 -9.969 -18.181 1.00 64.25 213 ALA A N 1
ATOM 1717 C CA . ALA A 1 213 ? -3.148 -9.621 -18.170 1.00 64.25 213 ALA A CA 1
ATOM 1718 C C . ALA A 1 213 ? -3.691 -9.255 -16.771 1.00 64.25 213 ALA A C 1
ATOM 1720 O O . ALA A 1 213 ? -4.865 -8.907 -16.638 1.00 64.25 213 ALA A O 1
ATOM 1721 N N . ARG A 1 214 ? -2.874 -9.402 -15.722 1.00 67.00 214 ARG A N 1
ATOM 1722 C CA . ARG A 1 214 ? -3.278 -9.324 -14.314 1.00 67.00 214 ARG A CA 1
ATOM 1723 C C . ARG A 1 214 ? -2.610 -8.149 -13.596 1.00 67.00 214 ARG A C 1
ATOM 1725 O O . ARG A 1 214 ? -1.635 -7.581 -14.075 1.00 67.00 214 ARG A O 1
ATOM 1732 N N . TYR A 1 215 ? -3.163 -7.788 -12.438 1.00 70.06 215 TYR A N 1
ATOM 1733 C CA . TYR A 1 215 ? -2.539 -6.857 -11.495 1.00 70.06 215 TYR A CA 1
ATOM 1734 C C . TYR A 1 215 ? -1.148 -7.376 -11.113 1.00 70.06 215 TYR A C 1
ATOM 1736 O O . TYR A 1 215 ? -1.007 -8.581 -10.925 1.00 70.06 215 TYR A O 1
ATOM 1744 N N . GLY A 1 216 ? -0.162 -6.477 -11.023 1.00 81.50 216 GLY A N 1
ATOM 1745 C CA . GLY A 1 216 ? 1.264 -6.797 -10.950 1.00 81.50 216 GLY A CA 1
ATOM 1746 C C . GLY A 1 216 ? 1.623 -7.768 -9.837 1.00 81.50 216 GLY A C 1
ATOM 1747 O O . GLY A 1 216 ? 1.602 -8.977 -10.033 1.00 81.50 216 GLY A O 1
ATOM 1748 N N . SER A 1 217 ? 2.002 -7.265 -8.668 1.00 86.50 217 SER A N 1
ATOM 1749 C CA . SER A 1 217 ? 2.421 -8.139 -7.569 1.00 86.50 217 SER A CA 1
ATOM 1750 C C . SER A 1 217 ? 2.201 -7.492 -6.207 1.00 86.50 217 SER A C 1
ATOM 1752 O O . SER A 1 217 ? 2.001 -6.285 -6.109 1.00 86.50 217 SER A O 1
ATOM 1754 N N . ALA A 1 218 ? 2.195 -8.296 -5.150 1.00 90.44 218 ALA A N 1
ATOM 1755 C CA . ALA A 1 218 ? 2.136 -7.823 -3.774 1.00 90.44 218 ALA A CA 1
ATOM 1756 C C . ALA A 1 218 ? 3.197 -8.537 -2.937 1.00 90.44 218 ALA A C 1
ATOM 1758 O O . ALA A 1 218 ? 3.427 -9.734 -3.120 1.00 90.44 218 ALA A O 1
ATOM 1759 N N . GLN A 1 219 ? 3.851 -7.813 -2.035 1.00 92.69 219 GLN A N 1
ATOM 1760 C CA . GLN A 1 219 ? 4.896 -8.345 -1.168 1.00 92.69 219 GLN A CA 1
ATOM 1761 C C . GLN A 1 219 ? 4.658 -7.929 0.277 1.00 92.69 219 GLN A C 1
ATOM 1763 O O . GLN A 1 219 ? 4.341 -6.770 0.545 1.00 92.69 219 GLN A O 1
ATOM 1768 N N . LEU A 1 220 ? 4.864 -8.872 1.193 1.00 95.06 220 LEU A N 1
ATOM 1769 C CA . LEU A 1 220 ? 4.885 -8.630 2.628 1.00 95.06 220 LEU A CA 1
ATOM 1770 C C . LEU A 1 220 ? 6.293 -8.887 3.168 1.00 95.06 220 LEU A C 1
ATOM 1772 O O . LEU A 1 220 ? 6.858 -9.971 2.988 1.00 95.06 220 LEU A O 1
ATOM 1776 N N . PHE A 1 221 ? 6.838 -7.890 3.855 1.00 96.00 221 PHE A N 1
ATOM 1777 C CA . PHE A 1 221 ? 8.162 -7.929 4.456 1.00 96.00 221 PHE A CA 1
ATOM 1778 C C . PHE A 1 221 ? 8.084 -7.712 5.964 1.00 96.00 221 PHE A C 1
ATOM 1780 O O . PHE A 1 221 ? 7.339 -6.853 6.427 1.00 96.00 221 PHE A O 1
ATOM 1787 N N . HIS A 1 222 ? 8.917 -8.431 6.708 1.00 95.25 222 HIS A N 1
ATOM 1788 C CA . HIS A 1 222 ? 9.297 -8.078 8.073 1.00 95.25 222 HIS A CA 1
ATOM 1789 C C . HIS A 1 222 ? 10.539 -7.176 8.007 1.00 95.25 222 HIS A C 1
ATOM 1791 O O . HIS A 1 222 ? 11.534 -7.532 7.370 1.00 95.25 222 HIS A O 1
ATOM 1797 N N . ILE A 1 223 ? 10.482 -5.997 8.627 1.00 94.31 223 ILE A N 1
ATOM 1798 C CA . ILE A 1 223 ? 11.607 -5.065 8.732 1.00 94.31 223 ILE A CA 1
ATOM 1799 C C . ILE A 1 223 ? 12.461 -5.458 9.940 1.00 94.31 223 ILE A C 1
ATOM 1801 O O . ILE A 1 223 ? 12.081 -5.236 11.084 1.00 94.31 223 ILE A O 1
ATOM 1805 N N . THR A 1 224 ? 13.644 -6.012 9.682 1.00 90.19 224 THR A N 1
ATOM 1806 C CA . THR A 1 224 ? 14.557 -6.514 10.721 1.00 90.19 224 THR A CA 1
ATOM 1807 C C . THR A 1 224 ? 15.444 -5.425 11.315 1.00 90.19 224 THR A C 1
ATOM 1809 O O . THR A 1 224 ? 15.977 -5.586 12.413 1.00 90.19 224 THR A O 1
ATOM 1812 N N . ASN A 1 225 ? 15.651 -4.320 10.591 1.00 85.81 225 ASN A N 1
ATOM 1813 C CA . ASN A 1 225 ? 16.545 -3.249 11.011 1.00 85.81 225 ASN A CA 1
ATOM 1814 C C . ASN A 1 225 ? 16.028 -1.871 10.576 1.00 85.81 225 ASN A C 1
ATOM 1816 O O . ASN A 1 225 ? 15.855 -1.610 9.388 1.00 85.81 225 ASN A O 1
ATOM 1820 N N . THR A 1 226 ? 15.849 -0.970 11.544 1.00 83.69 226 THR A N 1
ATOM 1821 C CA . THR A 1 226 ? 15.337 0.400 11.354 1.00 83.69 226 THR A CA 1
ATOM 1822 C C . THR A 1 226 ? 16.422 1.481 11.420 1.00 83.69 226 THR A C 1
ATOM 1824 O O . THR A 1 226 ? 16.131 2.667 11.301 1.00 83.69 226 THR A O 1
ATOM 1827 N N . THR A 1 227 ? 17.695 1.107 11.591 1.00 81.69 227 THR A N 1
ATOM 1828 C CA . THR A 1 227 ? 18.804 2.064 11.799 1.00 81.69 227 THR A CA 1
ATOM 1829 C C . THR A 1 227 ? 19.132 2.928 10.580 1.00 81.69 227 THR A C 1
ATOM 1831 O O . THR A 1 227 ? 19.896 3.886 10.686 1.00 81.69 227 THR A O 1
ATOM 1834 N N . SER A 1 228 ? 18.607 2.603 9.400 1.00 82.81 228 SER A N 1
ATOM 1835 C CA . SER A 1 228 ? 18.809 3.392 8.182 1.00 82.81 228 SER A CA 1
ATOM 1836 C C . SER A 1 228 ? 17.653 3.198 7.198 1.00 82.81 228 SER A C 1
ATOM 1838 O O . SER A 1 228 ? 16.801 2.337 7.403 1.00 82.81 228 SER A O 1
ATOM 1840 N N . ASP A 1 229 ? 17.615 4.030 6.158 1.00 88.94 229 ASP A N 1
ATOM 1841 C CA . ASP A 1 229 ? 16.540 4.049 5.160 1.00 88.94 229 ASP A CA 1
ATOM 1842 C C . ASP A 1 229 ? 16.381 2.692 4.452 1.00 88.94 229 ASP A C 1
ATOM 1844 O O . ASP A 1 229 ? 17.344 1.935 4.299 1.00 88.94 229 ASP A O 1
ATOM 1848 N N . ILE A 1 230 ? 15.160 2.370 4.027 1.00 92.12 230 ILE A N 1
ATOM 1849 C CA . ILE A 1 230 ? 14.875 1.131 3.297 1.00 92.12 230 ILE A CA 1
ATOM 1850 C C . ILE A 1 230 ? 14.923 1.416 1.800 1.00 92.12 230 ILE A C 1
ATOM 1852 O O . ILE A 1 230 ? 14.322 2.377 1.317 1.00 92.12 230 ILE A O 1
ATOM 1856 N N . GLU A 1 231 ? 15.605 0.543 1.066 1.00 93.00 231 GLU A N 1
ATOM 1857 C CA . GLU A 1 231 ? 15.667 0.577 -0.391 1.00 93.00 231 GLU A CA 1
ATOM 1858 C C . GLU A 1 231 ? 14.958 -0.651 -0.959 1.00 93.00 231 GLU A C 1
ATOM 1860 O O . GLU A 1 231 ? 15.364 -1.791 -0.723 1.00 93.00 231 GLU A O 1
ATOM 1865 N N . LEU A 1 232 ? 13.899 -0.421 -1.731 1.00 93.81 232 LEU A N 1
ATOM 1866 C CA . LEU A 1 232 ? 13.195 -1.467 -2.457 1.00 93.81 232 LEU A CA 1
ATOM 1867 C C . LEU A 1 232 ? 13.558 -1.372 -3.939 1.00 93.81 232 LEU A C 1
ATOM 1869 O O . LEU A 1 232 ? 13.111 -0.470 -4.650 1.00 93.81 232 LEU A O 1
ATOM 1873 N N . LYS A 1 233 ? 14.393 -2.307 -4.398 1.00 93.12 233 LYS A N 1
ATOM 1874 C CA . LYS A 1 233 ? 14.788 -2.412 -5.805 1.00 93.12 233 LYS A CA 1
ATOM 1875 C C . LYS A 1 233 ? 13.660 -3.038 -6.610 1.00 93.12 233 LYS A C 1
ATOM 1877 O O . LYS A 1 233 ? 13.220 -4.152 -6.327 1.00 93.12 233 LYS A O 1
ATOM 1882 N N . LEU A 1 234 ? 13.206 -2.308 -7.614 1.00 92.56 234 LEU A N 1
ATOM 1883 C CA . LEU A 1 234 ? 12.135 -2.700 -8.512 1.00 92.56 234 LEU A CA 1
ATOM 1884 C C . LEU A 1 234 ? 12.672 -2.774 -9.936 1.00 92.56 234 LEU A C 1
ATOM 1886 O O . LEU A 1 234 ? 13.731 -2.243 -10.268 1.00 92.56 234 LEU A O 1
ATOM 1890 N N . HIS A 1 235 ? 11.905 -3.428 -10.789 1.00 90.69 235 HIS A N 1
ATOM 1891 C CA . HIS A 1 235 ? 12.180 -3.533 -12.206 1.00 90.69 235 HIS A CA 1
ATOM 1892 C C . HIS A 1 235 ? 10.973 -3.032 -12.986 1.00 90.69 235 HIS A C 1
ATOM 1894 O O . HIS A 1 235 ? 9.836 -3.388 -12.683 1.00 90.69 235 HIS A O 1
ATOM 1900 N N . SER A 1 236 ? 11.213 -2.208 -13.999 1.00 90.06 236 SER A N 1
ATOM 1901 C CA . SER A 1 236 ? 10.171 -1.808 -14.942 1.00 90.06 236 SER A CA 1
ATOM 1902 C C . SER A 1 236 ? 9.963 -2.882 -16.002 1.00 90.06 236 SER A C 1
ATOM 1904 O O . SER A 1 236 ? 10.923 -3.460 -16.516 1.00 90.06 236 SER A O 1
ATOM 1906 N N . ARG A 1 237 ? 8.704 -3.146 -16.352 1.00 87.56 237 ARG A N 1
ATOM 1907 C CA . ARG A 1 237 ? 8.372 -3.958 -17.524 1.00 87.56 237 ARG A CA 1
ATOM 1908 C C . ARG A 1 237 ? 8.470 -3.115 -18.784 1.00 87.56 237 ARG A C 1
ATOM 1910 O O . ARG A 1 237 ? 8.229 -1.909 -18.771 1.00 87.56 237 ARG A O 1
ATOM 1917 N N . TYR A 1 238 ? 8.738 -3.778 -19.905 1.00 85.44 238 TYR A N 1
ATOM 1918 C CA . TYR A 1 238 ? 8.582 -3.151 -21.210 1.00 85.44 238 TYR A CA 1
ATOM 1919 C C . TYR A 1 238 ? 7.122 -2.760 -21.418 1.00 85.44 238 TYR A C 1
ATOM 1921 O O . TYR A 1 238 ? 6.239 -3.621 -21.430 1.00 85.44 238 TYR A O 1
ATOM 1929 N N . ILE A 1 239 ? 6.891 -1.466 -21.602 1.00 85.38 239 ILE A N 1
ATOM 1930 C CA . ILE A 1 239 ? 5.578 -0.905 -21.901 1.00 85.38 239 ILE A CA 1
ATOM 1931 C C . ILE A 1 239 ? 5.461 -0.585 -23.386 1.00 85.38 239 ILE A C 1
ATOM 1933 O O . ILE A 1 239 ? 6.456 -0.403 -24.095 1.00 85.38 239 ILE A O 1
ATOM 1937 N N . ILE A 1 240 ? 4.224 -0.552 -23.876 1.00 82.44 240 ILE A N 1
ATOM 1938 C CA . ILE A 1 240 ? 3.957 -0.159 -25.257 1.00 82.44 240 ILE A CA 1
ATOM 1939 C C . ILE A 1 240 ? 4.436 1.290 -25.420 1.00 82.44 240 ILE A C 1
ATOM 1941 O O . ILE A 1 240 ? 4.074 2.121 -24.589 1.00 82.44 240 ILE A O 1
ATOM 1945 N N . PRO A 1 241 ? 5.197 1.619 -26.482 1.00 80.00 241 PRO A N 1
ATOM 1946 C CA . PRO A 1 241 ? 5.511 3.003 -26.816 1.00 80.00 241 PRO A CA 1
ATOM 1947 C C . PRO A 1 241 ? 4.248 3.870 -26.734 1.00 80.00 241 PRO A C 1
ATOM 1949 O O . PRO A 1 241 ? 3.206 3.477 -27.261 1.00 80.00 241 PRO A O 1
ATOM 1952 N N . SER A 1 242 ? 4.292 5.020 -26.075 1.00 72.12 242 SER A N 1
ATOM 1953 C CA . SER A 1 242 ? 3.159 5.946 -25.959 1.00 72.12 242 SER A CA 1
ATOM 1954 C C . SER A 1 242 ? 3.658 7.361 -25.704 1.00 72.12 242 SER A C 1
ATOM 1956 O O . SER A 1 242 ? 4.777 7.555 -25.250 1.00 72.12 242 SER A O 1
ATOM 1958 N N . ALA A 1 243 ? 2.817 8.356 -26.001 1.00 61.62 243 ALA A N 1
ATOM 1959 C CA . ALA A 1 243 ? 3.153 9.766 -25.786 1.00 61.62 243 ALA A CA 1
ATOM 1960 C C . ALA A 1 243 ? 3.258 10.141 -24.292 1.00 61.62 243 ALA A C 1
ATOM 1962 O O . ALA A 1 243 ? 3.889 11.133 -23.951 1.00 61.62 243 ALA A O 1
ATOM 1963 N N . SER A 1 244 ? 2.639 9.349 -23.409 1.00 72.69 244 SER A N 1
ATOM 1964 C CA . SER A 1 244 ? 2.802 9.437 -21.957 1.00 72.69 244 SER A CA 1
ATOM 1965 C C . SER A 1 244 ? 3.360 8.118 -21.441 1.00 72.69 244 SER A C 1
ATOM 1967 O O . SER A 1 244 ? 2.790 7.064 -21.734 1.00 72.69 244 SER A O 1
ATOM 1969 N N . SER A 1 245 ? 4.460 8.183 -20.697 1.00 82.75 245 SER A N 1
ATOM 1970 C CA . SER A 1 245 ? 5.103 7.046 -20.029 1.00 82.75 245 SER A CA 1
ATOM 1971 C C . SER A 1 245 ? 5.226 7.259 -18.517 1.00 82.75 245 SER A C 1
ATOM 1973 O O . SER A 1 245 ? 6.066 6.654 -17.848 1.00 82.75 245 SER A O 1
ATOM 1975 N N . THR A 1 246 ? 4.372 8.137 -17.995 1.00 88.44 246 THR A N 1
ATOM 1976 C CA . THR A 1 246 ? 4.232 8.450 -16.579 1.00 88.44 246 THR A CA 1
ATOM 1977 C C . THR A 1 246 ? 3.170 7.559 -15.945 1.00 88.44 246 THR A C 1
ATOM 1979 O O . THR A 1 246 ? 2.070 7.413 -16.481 1.00 88.44 246 THR A O 1
ATOM 1982 N N . PHE A 1 247 ? 3.489 7.005 -14.780 1.00 88.44 247 PHE A N 1
ATOM 1983 C CA . PHE A 1 247 ? 2.628 6.118 -14.013 1.00 88.44 247 PHE A CA 1
ATOM 1984 C C . PHE A 1 247 ? 2.640 6.491 -12.531 1.00 88.44 247 PHE A C 1
ATOM 1986 O O . PHE A 1 247 ? 3.621 7.027 -12.018 1.00 88.44 247 PHE A O 1
ATOM 1993 N N . ASP A 1 248 ? 1.566 6.119 -11.839 1.00 90.94 248 ASP A N 1
ATOM 1994 C CA . ASP A 1 248 ? 1.448 6.259 -10.391 1.00 90.94 248 ASP A CA 1
ATOM 1995 C C . ASP A 1 248 ? 1.756 4.928 -9.700 1.00 90.94 248 ASP A C 1
ATOM 1997 O O . ASP A 1 248 ? 1.243 3.871 -10.079 1.00 90.94 248 ASP A O 1
ATOM 2001 N N . LEU A 1 249 ? 2.555 4.985 -8.639 1.00 90.94 249 LEU A N 1
ATOM 2002 C CA . LEU A 1 249 ? 2.738 3.908 -7.674 1.00 90.94 249 LEU A CA 1
ATOM 2003 C C . LEU A 1 249 ? 2.061 4.299 -6.356 1.00 90.94 249 LEU A C 1
ATOM 2005 O O . LEU A 1 249 ? 2.321 5.374 -5.820 1.00 90.94 249 LEU A O 1
ATOM 2009 N N . LEU A 1 250 ? 1.221 3.421 -5.805 1.00 91.38 250 LEU A N 1
ATOM 2010 C CA . LEU A 1 250 ? 0.751 3.568 -4.426 1.00 91.38 250 LEU A CA 1
ATOM 2011 C C . LEU A 1 250 ? 1.920 3.310 -3.477 1.00 91.38 250 LEU A C 1
ATOM 2013 O O . LEU A 1 250 ? 2.607 2.297 -3.597 1.00 91.38 250 LEU A O 1
ATOM 2017 N N . THR A 1 251 ? 2.166 4.234 -2.551 1.00 94.69 251 THR A N 1
ATOM 2018 C CA . THR A 1 251 ? 3.279 4.086 -1.610 1.00 94.69 251 THR A CA 1
ATOM 2019 C C . THR A 1 251 ? 3.039 2.887 -0.685 1.00 94.69 251 THR A C 1
ATOM 2021 O O . THR A 1 251 ? 1.904 2.712 -0.227 1.00 94.69 251 THR A O 1
ATOM 2024 N N . PRO A 1 252 ? 4.072 2.061 -0.408 1.00 95.31 252 PRO A N 1
ATOM 2025 C CA . PRO A 1 252 ? 3.952 0.926 0.501 1.00 95.31 252 PRO A CA 1
ATOM 2026 C C . PRO A 1 252 ? 3.384 1.328 1.862 1.00 95.31 252 PRO A C 1
ATOM 2028 O O . PRO A 1 252 ? 3.652 2.426 2.354 1.00 95.31 252 PRO A O 1
ATOM 2031 N N . GLU A 1 253 ? 2.625 0.427 2.477 1.00 94.12 253 GLU A N 1
ATOM 2032 C CA . GLU A 1 253 ? 2.193 0.583 3.863 1.00 94.12 253 GLU A CA 1
ATOM 2033 C C . GLU A 1 253 ? 3.279 0.040 4.782 1.00 94.12 253 GLU A C 1
ATOM 2035 O O . GLU A 1 253 ? 3.744 -1.083 4.598 1.00 94.12 253 GLU A O 1
ATOM 2040 N N . VAL A 1 254 ? 3.673 0.825 5.779 1.00 95.00 254 VAL A N 1
ATOM 2041 C CA . VAL A 1 254 ? 4.597 0.396 6.831 1.00 95.00 254 VAL A CA 1
ATOM 2042 C C . VAL A 1 254 ? 3.873 0.537 8.154 1.00 95.00 254 VAL A C 1
ATOM 2044 O O . VAL A 1 254 ? 3.367 1.615 8.470 1.00 95.00 254 VAL A O 1
ATOM 2047 N N . PHE A 1 255 ? 3.801 -0.543 8.918 1.00 94.44 255 PHE A N 1
ATOM 2048 C CA . PHE A 1 255 ? 2.970 -0.605 10.112 1.00 94.44 255 PHE A CA 1
ATOM 2049 C C . PHE A 1 255 ? 3.561 -1.545 11.155 1.00 94.44 255 PHE A C 1
ATOM 2051 O O . PHE A 1 255 ? 4.229 -2.526 10.828 1.00 94.44 255 PHE A O 1
ATOM 2058 N N . TRP A 1 256 ? 3.285 -1.252 12.420 1.00 94.00 256 TRP A N 1
ATOM 2059 C CA . TRP A 1 256 ? 3.482 -2.201 13.507 1.00 94.00 256 TRP A CA 1
ATOM 2060 C C . TRP A 1 256 ? 2.314 -3.173 13.535 1.00 94.00 256 TRP A C 1
ATOM 2062 O O . TRP A 1 256 ? 1.165 -2.731 13.511 1.00 94.00 256 TRP A O 1
ATOM 2072 N N . ALA A 1 257 ? 2.599 -4.467 13.596 1.00 94.31 257 ALA A N 1
ATOM 2073 C CA . ALA A 1 257 ? 1.603 -5.480 13.900 1.00 94.31 257 ALA A CA 1
ATOM 2074 C C . ALA A 1 257 ? 1.831 -5.945 15.338 1.00 94.31 257 ALA A C 1
ATOM 2076 O O . ALA A 1 257 ? 2.929 -6.381 15.684 1.00 94.31 257 ALA A O 1
ATOM 2077 N N . CYS A 1 258 ? 0.810 -5.788 16.171 1.00 92.25 258 CYS A N 1
ATOM 2078 C CA . CYS A 1 258 ? 0.849 -6.119 17.588 1.00 92.25 258 CYS A CA 1
ATOM 2079 C C . CYS A 1 258 ? -0.214 -7.176 17.866 1.00 92.25 258 CYS A C 1
ATOM 2081 O O . CYS A 1 258 ? -1.366 -6.990 17.462 1.00 92.25 258 CYS A O 1
ATOM 2083 N N . ASP A 1 259 ? 0.140 -8.257 18.552 1.00 90.75 259 ASP A N 1
ATOM 2084 C CA . ASP A 1 259 ? -0.862 -9.212 19.016 1.00 90.75 259 ASP A CA 1
ATOM 2085 C C . ASP A 1 259 ? -1.630 -8.613 20.199 1.00 90.75 259 ASP A C 1
ATOM 2087 O O . ASP A 1 259 ? -1.050 -8.318 21.244 1.00 90.75 259 ASP A O 1
ATOM 2091 N N . ALA A 1 260 ? -2.934 -8.375 20.027 1.00 86.50 260 ALA A N 1
ATOM 2092 C CA . ALA A 1 260 ? -3.751 -7.785 21.082 1.00 86.50 260 ALA A CA 1
ATOM 2093 C C . ALA A 1 260 ? -3.847 -8.679 22.321 1.00 86.50 260 ALA A C 1
ATOM 2095 O O . ALA A 1 260 ? -4.088 -8.152 23.407 1.00 86.50 260 ALA A O 1
ATOM 2096 N N . ASP A 1 261 ? -3.663 -9.996 22.186 1.00 85.31 261 ASP A N 1
ATOM 2097 C CA . ASP A 1 261 ? -3.787 -10.924 23.313 1.00 85.31 261 ASP A CA 1
ATOM 2098 C C . ASP A 1 261 ? -2.721 -10.680 24.400 1.00 85.31 261 ASP A C 1
ATOM 2100 O O . ASP A 1 261 ? -2.974 -10.966 25.574 1.00 85.31 261 ASP A O 1
ATOM 2104 N N . ASP A 1 262 ? -1.585 -10.072 24.046 1.00 81.94 262 ASP A N 1
ATOM 2105 C CA . ASP A 1 262 ? -0.470 -9.841 24.970 1.00 81.94 262 ASP A CA 1
ATOM 2106 C C . ASP A 1 262 ? -0.600 -8.549 25.792 1.00 81.94 262 ASP A C 1
ATOM 2108 O O . ASP A 1 262 ? -0.050 -8.447 26.892 1.00 81.94 262 ASP A O 1
ATOM 2112 N N . TYR A 1 263 ? -1.321 -7.540 25.288 1.00 80.75 263 TYR A N 1
ATOM 2113 C CA . TYR A 1 263 ? -1.360 -6.208 25.911 1.00 80.75 263 TYR A CA 1
ATOM 2114 C C . TYR A 1 263 ? -2.759 -5.611 26.099 1.00 80.75 263 TYR A C 1
ATOM 2116 O O . TYR A 1 263 ? -2.889 -4.608 26.808 1.00 80.75 263 TYR A O 1
ATOM 2124 N N . MET A 1 264 ? -3.803 -6.183 25.493 1.00 83.75 264 MET A N 1
ATOM 2125 C CA . MET A 1 264 ? -5.174 -5.679 25.601 1.00 83.75 264 MET A CA 1
ATOM 2126 C C . MET A 1 264 ? -6.024 -6.533 26.536 1.00 83.75 264 MET A C 1
ATOM 2128 O O . MET A 1 264 ? -5.917 -7.756 26.598 1.00 83.75 264 MET A O 1
ATOM 2132 N N . GLU A 1 265 ? -6.936 -5.881 27.256 1.00 85.00 265 GLU A N 1
ATOM 2133 C CA . GLU A 1 265 ? -7.953 -6.599 28.015 1.00 85.00 265 GLU A CA 1
ATOM 2134 C C . GLU A 1 265 ? -8.959 -7.271 27.071 1.00 85.00 265 GLU A C 1
ATOM 2136 O O . GLU A 1 265 ? -9.290 -6.759 25.997 1.00 85.00 265 GLU A O 1
ATOM 2141 N N . LYS A 1 266 ? -9.512 -8.407 27.509 1.00 84.38 266 LYS A N 1
ATOM 2142 C CA . LYS A 1 266 ? -10.465 -9.199 26.720 1.00 84.38 266 LYS A CA 1
ATOM 2143 C C . LYS A 1 266 ? -11.661 -8.380 26.215 1.00 84.38 266 LYS A C 1
ATOM 2145 O O . LYS A 1 266 ? -12.106 -8.592 25.093 1.00 84.38 266 LYS A O 1
ATOM 2150 N N . GLU A 1 267 ? -12.172 -7.452 27.023 1.00 81.69 267 GLU A N 1
ATOM 2151 C CA . GLU A 1 267 ? -13.314 -6.611 26.641 1.00 81.69 267 GLU A CA 1
ATOM 2152 C C . GLU A 1 267 ? -13.009 -5.724 25.430 1.00 81.69 267 GLU A C 1
ATOM 2154 O O . GLU A 1 267 ? -13.860 -5.546 24.561 1.00 81.69 267 GLU A O 1
ATOM 2159 N N . ASP A 1 268 ? -11.792 -5.188 25.349 1.00 80.62 268 ASP A N 1
ATOM 2160 C CA . ASP A 1 268 ? -11.384 -4.343 24.232 1.00 80.62 268 ASP A CA 1
ATOM 2161 C C . ASP A 1 268 ? -11.142 -5.154 22.963 1.00 80.62 268 ASP A C 1
ATOM 2163 O O . ASP A 1 268 ? -11.472 -4.693 21.872 1.00 80.62 268 ASP A O 1
ATOM 2167 N N . ARG A 1 269 ? -10.642 -6.383 23.094 1.00 82.50 269 ARG A N 1
ATOM 2168 C CA . ARG A 1 269 ? -10.543 -7.315 21.968 1.00 82.50 269 ARG A CA 1
ATOM 2169 C C . ARG A 1 269 ? -11.920 -7.677 21.417 1.00 82.50 269 ARG A C 1
ATOM 2171 O O . ARG A 1 269 ? -12.140 -7.585 20.213 1.00 82.50 269 ARG A O 1
ATOM 2178 N N . ASP A 1 270 ? -12.873 -7.992 22.294 1.00 82.00 270 ASP A N 1
ATOM 2179 C CA . ASP A 1 270 ? -14.248 -8.298 21.889 1.00 82.00 270 ASP A CA 1
ATOM 2180 C C . ASP A 1 270 ? -14.902 -7.092 21.164 1.00 82.00 270 ASP A C 1
ATOM 2182 O O . ASP A 1 270 ? -15.742 -7.275 20.280 1.00 82.00 270 ASP A O 1
ATOM 2186 N N . ARG A 1 271 ? -14.490 -5.849 21.474 1.00 81.44 271 ARG A N 1
ATOM 2187 C CA . ARG A 1 271 ? -14.910 -4.632 20.746 1.00 81.44 271 ARG A CA 1
ATOM 2188 C C . ARG A 1 271 ? -14.257 -4.481 19.373 1.00 81.44 271 ARG A C 1
ATOM 2190 O O . ARG A 1 271 ? -14.918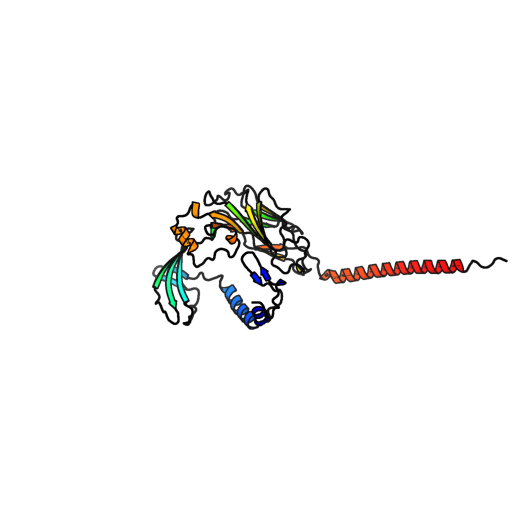 -3.968 18.471 1.00 81.44 271 ARG A O 1
ATOM 2197 N N . ILE A 1 272 ? -13.001 -4.899 19.210 1.00 82.50 272 ILE A N 1
ATOM 2198 C CA . ILE A 1 272 ? -12.326 -4.923 17.903 1.00 82.50 272 ILE A CA 1
ATOM 2199 C C . ILE A 1 272 ? -13.003 -5.961 17.001 1.00 82.50 272 ILE A C 1
ATOM 2201 O O . ILE A 1 272 ? -13.384 -5.648 15.875 1.00 82.50 272 ILE A O 1
ATOM 2205 N N . ASP A 1 273 ? -13.219 -7.176 17.506 1.00 81.38 273 ASP A N 1
ATOM 2206 C CA . ASP A 1 273 ? -13.853 -8.258 16.743 1.00 81.38 273 ASP A CA 1
ATOM 2207 C C . ASP A 1 273 ? -15.331 -7.974 16.444 1.00 81.38 273 ASP A C 1
ATOM 2209 O O . ASP A 1 273 ? -15.855 -8.354 15.397 1.00 81.38 273 ASP A O 1
ATOM 2213 N N . GLY A 1 274 ? -16.009 -7.272 17.355 1.00 78.50 274 GLY A N 1
ATOM 2214 C CA . GLY A 1 274 ? -17.387 -6.821 17.193 1.00 78.50 274 GLY A CA 1
ATOM 2215 C C . GLY A 1 274 ? -17.558 -5.559 16.342 1.00 78.50 274 GLY A C 1
ATOM 2216 O O . GLY A 1 274 ? -18.690 -5.088 16.210 1.00 78.50 274 GLY A O 1
ATOM 2217 N N . ASN A 1 275 ? -16.482 -4.985 15.791 1.00 79.75 275 ASN A N 1
ATOM 2218 C CA . ASN A 1 275 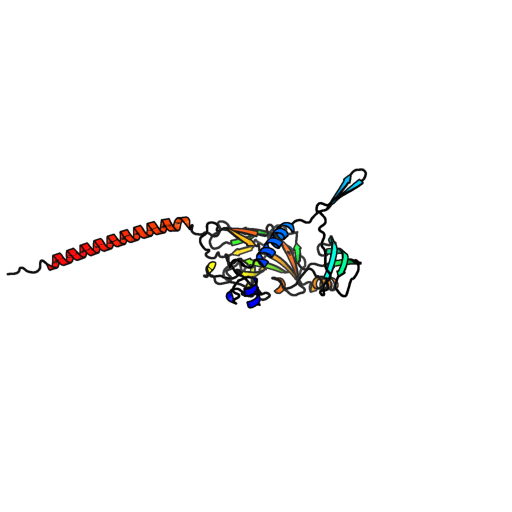? -16.546 -3.737 15.037 1.00 79.75 275 ASN A CA 1
ATOM 2219 C C . ASN A 1 275 ? -17.282 -3.934 13.691 1.00 79.75 275 ASN A C 1
ATOM 2221 O O . ASN A 1 275 ? -16.772 -4.615 12.802 1.00 79.75 275 ASN A O 1
ATOM 2225 N N . PRO A 1 276 ? -18.459 -3.310 13.479 1.00 76.38 276 PRO A N 1
ATOM 2226 C CA . PRO A 1 276 ? -19.255 -3.510 12.267 1.00 76.38 276 PRO A CA 1
ATOM 2227 C C . PRO A 1 276 ? -18.733 -2.727 11.052 1.00 76.38 276 PRO A C 1
ATOM 2229 O O . PRO A 1 276 ? -19.254 -2.893 9.949 1.00 76.38 276 PRO A O 1
ATOM 2232 N N . PHE A 1 277 ? -17.762 -1.832 11.250 1.00 75.81 277 PHE A N 1
ATOM 2233 C CA . PHE A 1 277 ? -17.194 -0.987 10.198 1.00 75.81 277 PHE A CA 1
ATOM 2234 C C . PHE A 1 277 ? -15.925 -1.571 9.588 1.00 75.81 277 PHE A C 1
ATOM 2236 O O . PHE A 1 277 ? -15.393 -1.011 8.631 1.00 75.81 277 PHE A O 1
ATOM 2243 N N . GLU A 1 278 ? -15.451 -2.688 10.129 1.00 73.88 278 GLU A N 1
ATOM 2244 C CA . GLU A 1 278 ? -14.243 -3.346 9.679 1.00 73.88 278 GLU A CA 1
ATOM 2245 C C . GLU A 1 278 ? -14.543 -4.787 9.271 1.00 73.88 278 GLU A C 1
ATOM 2247 O O . GLU A 1 278 ? -15.475 -5.428 9.752 1.00 73.88 278 GLU A O 1
ATOM 2252 N N . SER A 1 279 ? -13.778 -5.303 8.320 1.00 73.88 279 SER A N 1
ATOM 2253 C CA . SER A 1 279 ? -13.874 -6.692 7.895 1.00 73.88 279 SER A CA 1
ATOM 2254 C C . SER A 1 279 ? -12.469 -7.245 7.794 1.00 73.88 279 SER A C 1
ATOM 2256 O O . SER A 1 279 ? -11.698 -6.861 6.916 1.00 73.88 279 SER A O 1
ATOM 2258 N N . TYR A 1 280 ? -12.148 -8.136 8.724 1.00 78.19 280 TYR A N 1
ATOM 2259 C CA . TYR A 1 280 ? -10.848 -8.778 8.793 1.00 78.19 280 TYR A CA 1
ATOM 2260 C C . TYR A 1 280 ? -10.608 -9.685 7.570 1.00 78.19 280 TYR A C 1
ATOM 2262 O O . TYR A 1 280 ? -11.519 -10.360 7.084 1.00 78.19 280 TYR A O 1
ATOM 2270 N N . GLY A 1 281 ? -9.366 -9.703 7.078 1.00 73.38 281 GLY A N 1
ATOM 2271 C CA . GLY A 1 281 ? -8.912 -10.618 6.025 1.00 73.38 281 GLY A CA 1
ATOM 2272 C C . GLY A 1 281 ? -9.184 -10.175 4.581 1.00 73.38 281 GLY A C 1
ATOM 2273 O O . GLY A 1 281 ? -9.015 -10.980 3.663 1.00 73.38 281 GLY A O 1
ATOM 2274 N N . LEU A 1 282 ? -9.592 -8.923 4.349 1.00 71.69 282 LEU A N 1
ATOM 2275 C CA . LEU A 1 282 ? -9.809 -8.398 2.993 1.00 71.69 282 LEU A CA 1
ATOM 2276 C C . LEU A 1 282 ? -8.517 -7.967 2.276 1.00 71.69 282 LEU A C 1
ATOM 2278 O O . LEU A 1 282 ? -8.515 -7.883 1.045 1.00 71.69 282 LEU A O 1
ATOM 2282 N N . GLY A 1 283 ? -7.427 -7.724 3.005 1.00 79.38 283 GLY A N 1
ATOM 2283 C CA . GLY A 1 283 ? -6.128 -7.325 2.470 1.00 79.38 283 GLY A CA 1
ATOM 2284 C C . GLY A 1 283 ? -4.973 -8.115 3.084 1.00 79.38 283 GLY A C 1
ATOM 2285 O O . GLY A 1 283 ? -5.032 -9.343 3.225 1.00 79.38 283 GLY A O 1
ATOM 2286 N N . TYR A 1 284 ? -3.888 -7.411 3.416 1.00 83.06 284 TYR A N 1
ATOM 2287 C CA . TYR A 1 284 ? -2.696 -8.024 4.007 1.00 83.06 284 TYR A CA 1
ATOM 2288 C C . TYR A 1 284 ? -2.934 -8.489 5.454 1.00 83.06 284 TYR A C 1
ATOM 2290 O O . TYR A 1 284 ? -2.131 -9.246 5.990 1.00 83.06 284 TYR A O 1
ATOM 2298 N N . GLU A 1 285 ? -4.046 -8.093 6.079 1.00 86.94 285 GLU A N 1
ATOM 2299 C CA . GLU A 1 285 ? -4.449 -8.532 7.420 1.00 86.94 285 GLU A CA 1
ATOM 2300 C C . GLU A 1 285 ? -4.636 -10.053 7.478 1.00 86.94 285 GLU A C 1
ATOM 2302 O O . GLU A 1 285 ? -4.460 -10.662 8.525 1.00 86.94 285 GLU A O 1
ATOM 2307 N N . SER A 1 286 ? -4.933 -10.678 6.333 1.00 87.31 286 SER A N 1
ATOM 2308 C CA . SER A 1 286 ? -5.060 -12.133 6.199 1.00 87.31 286 SER A CA 1
ATOM 2309 C C . SER A 1 286 ? -3.773 -12.921 6.481 1.00 87.31 286 SER A C 1
ATOM 2311 O O . SER A 1 286 ? -3.837 -14.141 6.621 1.00 87.31 286 SER A O 1
ATOM 2313 N N . PHE A 1 287 ? -2.616 -12.252 6.561 1.00 86.12 287 PHE A N 1
ATOM 2314 C CA . PHE A 1 287 ? -1.332 -12.868 6.923 1.00 86.12 287 PHE A CA 1
ATOM 2315 C C . PHE A 1 287 ? -1.045 -12.866 8.422 1.00 86.12 287 PHE A C 1
ATOM 2317 O O . PHE A 1 287 ? -0.055 -13.457 8.845 1.00 86.12 287 PHE A O 1
ATOM 2324 N N . PHE A 1 288 ? -1.891 -12.206 9.203 1.00 90.38 288 PHE A N 1
ATOM 2325 C CA . PHE A 1 288 ? -1.746 -12.047 10.643 1.00 90.38 288 PHE A CA 1
ATOM 2326 C C . PHE A 1 288 ? -2.894 -12.742 11.355 1.00 90.38 288 PHE A C 1
ATOM 2328 O O . PHE A 1 288 ? -3.859 -13.141 10.712 1.00 90.38 288 PHE A O 1
ATOM 2335 N N . GLU A 1 289 ? -2.820 -12.900 12.669 1.00 89.00 289 GLU A N 1
ATOM 2336 C CA . GLU A 1 289 ? -3.911 -13.517 13.417 1.00 89.00 289 GLU A CA 1
ATOM 2337 C C . GLU A 1 289 ? -5.108 -12.557 13.557 1.00 89.00 289 GLU A C 1
ATOM 2339 O O . GLU A 1 289 ? -4.946 -11.334 13.494 1.00 89.00 289 GLU A O 1
ATOM 2344 N N . PRO A 1 290 ? -6.338 -13.067 13.758 1.00 85.62 290 PRO A N 1
ATOM 2345 C CA . PRO A 1 290 ? -7.508 -12.218 13.979 1.00 85.62 290 PRO A CA 1
ATOM 2346 C C . PRO A 1 290 ? -7.426 -11.340 15.232 1.00 85.62 290 PRO A C 1
ATOM 2348 O O . PRO A 1 290 ? -8.230 -10.428 15.361 1.00 85.62 290 PRO A O 1
ATOM 2351 N N . SER A 1 291 ? -6.489 -11.577 16.150 1.00 86.44 291 SER A N 1
ATOM 2352 C CA . SER A 1 291 ? -6.217 -10.717 17.310 1.00 86.44 291 SER A CA 1
ATOM 2353 C C . SER A 1 291 ? -5.270 -9.556 16.986 1.00 86.44 291 SER A C 1
ATOM 2355 O O . SER A 1 291 ? -5.115 -8.650 17.795 1.00 86.44 291 SER A O 1
ATOM 2357 N N . THR A 1 292 ? -4.639 -9.523 15.810 1.00 91.00 292 THR A N 1
ATOM 2358 C CA . THR A 1 292 ? -3.607 -8.525 15.509 1.00 91.00 292 THR A CA 1
ATOM 2359 C C . THR A 1 292 ? -4.194 -7.131 15.265 1.00 91.00 292 THR A C 1
ATOM 2361 O O . THR A 1 292 ? -5.157 -6.971 14.509 1.00 91.00 292 THR A O 1
ATOM 2364 N N . VAL A 1 293 ? -3.583 -6.111 15.869 1.00 91.31 293 VAL A N 1
ATOM 2365 C CA . VAL A 1 293 ? -3.880 -4.681 15.681 1.00 91.31 293 VAL A CA 1
ATOM 2366 C C . VAL A 1 293 ? -2.727 -4.024 14.927 1.00 91.31 293 VAL A C 1
ATOM 2368 O O . VAL A 1 293 ? -1.555 -4.314 15.174 1.00 91.31 293 VAL A O 1
ATOM 2371 N N . PHE A 1 294 ? -3.058 -3.135 13.991 1.00 92.56 294 PHE A N 1
ATOM 2372 C CA . PHE A 1 294 ? -2.109 -2.528 13.064 1.00 92.56 294 PHE A CA 1
ATOM 2373 C C . PHE A 1 294 ? -1.950 -1.030 13.324 1.00 92.56 294 PHE A C 1
ATOM 2375 O O . PHE A 1 294 ? -2.897 -0.263 13.149 1.00 92.56 294 PHE A O 1
ATOM 2382 N N . TYR A 1 295 ? -0.734 -0.591 13.650 1.00 91.94 295 TYR A N 1
ATOM 2383 C CA . TYR A 1 295 ? -0.393 0.825 13.814 1.00 91.94 295 TYR A CA 1
ATOM 2384 C C . TYR A 1 295 ? 0.440 1.308 12.626 1.00 91.94 295 TYR A C 1
ATOM 2386 O O . TYR A 1 295 ? 1.646 1.078 12.544 1.00 91.94 295 TYR A O 1
ATOM 2394 N N . HIS A 1 296 ? -0.217 1.983 11.692 1.00 92.88 296 HIS A N 1
ATOM 2395 C CA . HIS A 1 296 ? 0.348 2.503 10.451 1.00 92.88 296 HIS A CA 1
ATOM 2396 C C . HIS A 1 296 ? 1.217 3.721 10.687 1.00 92.88 296 HIS A C 1
ATOM 2398 O O . HIS A 1 296 ? 0.755 4.712 11.247 1.00 92.88 296 HIS A O 1
ATOM 2404 N N . LEU A 1 297 ? 2.447 3.700 10.187 1.00 92.06 297 LEU A N 1
ATOM 2405 C CA . LEU A 1 297 ? 3.278 4.895 10.176 1.00 92.06 297 LEU A CA 1
ATOM 2406 C C . LEU A 1 297 ? 2.711 5.906 9.178 1.00 92.06 297 LEU A C 1
ATOM 2408 O O . LEU A 1 297 ? 2.337 5.569 8.051 1.00 92.06 297 LEU A O 1
ATOM 2412 N N . LYS A 1 298 ? 2.661 7.179 9.578 1.00 91.50 298 LYS A N 1
ATOM 2413 C CA . LYS A 1 298 ? 2.132 8.241 8.723 1.00 91.50 298 LYS A CA 1
ATOM 2414 C C . LYS A 1 298 ? 2.944 8.352 7.432 1.00 91.50 298 LYS A C 1
ATOM 2416 O O . LYS A 1 298 ? 4.169 8.412 7.454 1.00 91.50 298 LYS A O 1
ATOM 2421 N N . LYS A 1 299 ? 2.266 8.462 6.292 1.00 91.88 299 LYS A N 1
ATOM 2422 C CA . LYS A 1 299 ? 2.906 8.649 4.981 1.00 91.88 299 LYS A CA 1
ATOM 2423 C C . LYS A 1 299 ? 2.931 10.126 4.601 1.00 91.88 299 LYS A C 1
ATOM 2425 O O . LYS A 1 299 ? 1.932 10.821 4.780 1.00 91.88 299 LYS A O 1
ATOM 2430 N N . SER A 1 300 ? 4.046 10.607 4.050 1.00 91.50 300 SER A N 1
ATOM 2431 C CA . SER A 1 300 ? 4.128 11.958 3.474 1.00 91.50 300 SER A CA 1
ATOM 2432 C C . SER A 1 300 ? 3.233 12.101 2.241 1.00 91.50 300 SER A C 1
ATOM 2434 O O . SER A 1 300 ? 2.647 13.157 2.017 1.00 91.50 300 SER A O 1
ATOM 2436 N N . GLN A 1 301 ? 3.102 11.017 1.472 1.00 91.06 301 GLN A N 1
ATOM 2437 C CA . GLN A 1 301 ? 2.297 10.933 0.261 1.00 91.06 301 GLN A CA 1
ATOM 2438 C C . GLN A 1 301 ? 1.770 9.512 0.047 1.00 91.06 301 GLN A C 1
ATOM 2440 O O . GLN A 1 301 ? 2.451 8.534 0.357 1.00 91.06 301 GLN A O 1
ATOM 2445 N N . GLY A 1 302 ? 0.546 9.399 -0.476 1.00 88.50 302 GLY A N 1
ATOM 2446 C CA . GLY A 1 302 ? -0.098 8.113 -0.781 1.00 88.50 302 GLY A CA 1
ATOM 2447 C C . GLY A 1 302 ? 0.199 7.577 -2.185 1.00 88.50 302 GLY A C 1
ATOM 2448 O O . GLY A 1 302 ? -0.035 6.404 -2.461 1.00 88.50 302 GLY A O 1
ATOM 2449 N N . LYS A 1 303 ? 0.701 8.436 -3.076 1.00 92.00 303 LYS A N 1
ATOM 2450 C CA . LYS A 1 303 ? 1.032 8.118 -4.466 1.00 92.00 303 LYS A CA 1
ATOM 2451 C C . LYS A 1 303 ? 2.372 8.737 -4.826 1.00 92.00 303 LYS A C 1
ATOM 2453 O O . LYS A 1 303 ? 2.693 9.818 -4.337 1.00 92.00 303 LYS A O 1
ATOM 2458 N N . LEU A 1 304 ? 3.122 8.051 -5.674 1.00 92.69 304 LEU A N 1
ATOM 2459 C CA . LEU A 1 304 ? 4.406 8.491 -6.188 1.00 92.69 304 LEU A CA 1
ATOM 2460 C C . LEU A 1 304 ? 4.427 8.321 -7.705 1.00 92.69 304 LEU A C 1
ATOM 2462 O O . LEU A 1 304 ? 4.166 7.235 -8.217 1.00 92.69 304 LEU A O 1
ATOM 2466 N N . GLU A 1 305 ? 4.752 9.397 -8.404 1.00 92.31 305 GLU A N 1
ATOM 2467 C CA . GLU A 1 305 ? 4.852 9.411 -9.858 1.00 92.31 305 GLU A CA 1
ATOM 2468 C C . GLU A 1 305 ? 6.221 8.877 -10.307 1.00 92.31 305 GLU A C 1
ATOM 2470 O O . GLU A 1 305 ? 7.256 9.198 -9.713 1.00 92.31 305 GLU A O 1
ATOM 2475 N N . TYR A 1 306 ? 6.237 8.063 -11.361 1.00 91.44 306 TYR A N 1
ATOM 2476 C CA . TYR A 1 306 ? 7.460 7.610 -12.016 1.00 91.44 306 TYR A CA 1
ATOM 2477 C C . TYR A 1 306 ? 7.291 7.524 -13.527 1.00 91.44 306 TYR A C 1
ATOM 2479 O O . TYR A 1 306 ? 6.204 7.276 -14.043 1.00 91.44 306 TYR A O 1
ATOM 2487 N N . THR A 1 307 ? 8.400 7.692 -14.241 1.00 90.00 307 THR A N 1
ATOM 2488 C CA . THR A 1 307 ? 8.433 7.614 -15.701 1.00 90.00 307 THR A CA 1
ATOM 2489 C C . THR A 1 307 ? 9.247 6.404 -16.127 1.00 90.00 307 THR A C 1
ATOM 2491 O O . THR A 1 307 ? 10.374 6.223 -15.670 1.00 90.00 307 THR A O 1
ATOM 2494 N N . ILE A 1 308 ? 8.695 5.588 -17.024 1.00 87.12 308 ILE A N 1
ATOM 2495 C CA . ILE A 1 308 ? 9.439 4.509 -17.681 1.00 87.12 308 ILE A CA 1
ATOM 2496 C C . ILE A 1 308 ? 9.934 5.038 -19.034 1.00 87.12 308 ILE A C 1
ATOM 2498 O O . ILE A 1 308 ? 9.142 5.590 -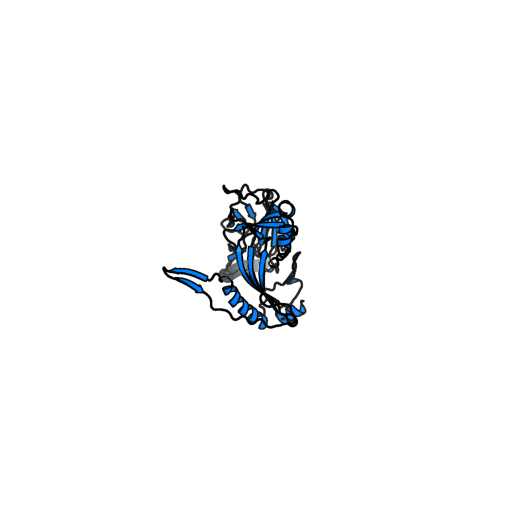19.801 1.00 87.12 308 ILE A O 1
ATOM 2502 N N . PRO A 1 309 ? 11.223 4.897 -19.377 1.00 83.62 309 PRO A N 1
ATOM 2503 C CA . PRO A 1 309 ? 11.710 5.327 -20.681 1.00 83.62 309 PRO A CA 1
ATOM 2504 C C . PRO A 1 309 ? 11.090 4.476 -21.800 1.00 83.62 309 PRO A C 1
ATOM 2506 O O . PRO A 1 309 ? 11.235 3.253 -21.821 1.00 83.62 309 PRO A O 1
ATOM 2509 N N . THR A 1 310 ? 10.428 5.126 -22.759 1.00 82.75 310 THR A N 1
ATOM 2510 C CA . THR A 1 310 ? 9.841 4.478 -23.943 1.00 82.75 310 THR A CA 1
ATOM 2511 C C . THR A 1 310 ? 10.346 5.098 -25.225 1.00 82.75 310 THR A C 1
ATOM 2513 O O . THR A 1 310 ? 10.646 6.288 -25.270 1.00 82.75 310 THR A O 1
ATOM 2516 N N . GLY A 1 311 ? 10.383 4.302 -26.293 1.00 77.62 311 GLY A N 1
ATOM 2517 C CA . GLY A 1 311 ? 10.577 4.847 -27.632 1.00 77.62 311 GLY A CA 1
ATOM 2518 C C . GLY A 1 311 ? 9.409 5.749 -28.033 1.00 77.62 311 GLY A C 1
ATOM 2519 O O . GLY A 1 311 ? 8.260 5.464 -27.689 1.00 77.62 311 GLY A O 1
ATOM 2520 N N . ASP A 1 312 ? 9.702 6.809 -28.781 1.00 78.00 312 ASP A N 1
ATOM 2521 C CA . ASP A 1 312 ? 8.675 7.651 -29.382 1.00 78.00 312 ASP A CA 1
ATOM 2522 C C . ASP A 1 312 ? 8.095 6.961 -30.630 1.00 78.00 312 ASP A C 1
ATOM 2524 O O . ASP A 1 312 ? 8.824 6.430 -31.477 1.00 78.00 312 ASP A O 1
ATOM 2528 N N . LYS A 1 313 ? 6.764 6.950 -30.761 1.00 77.19 313 LYS A N 1
ATOM 2529 C CA . LYS A 1 313 ? 6.111 6.452 -31.980 1.00 77.19 313 LYS A CA 1
ATOM 2530 C C . LYS A 1 313 ? 6.334 7.383 -33.163 1.00 77.19 313 LYS A C 1
ATOM 2532 O O . LYS A 1 313 ? 6.274 6.907 -34.296 1.00 77.19 313 LYS A O 1
ATOM 2537 N N . GLU A 1 314 ? 6.558 8.671 -32.925 1.00 81.75 314 GLU A N 1
ATOM 2538 C CA . GLU A 1 314 ? 6.733 9.663 -33.987 1.00 81.75 314 GLU A CA 1
ATOM 2539 C C . GLU A 1 314 ? 8.023 9.438 -34.782 1.00 81.75 314 GLU A C 1
ATOM 2541 O O . GLU A 1 314 ? 8.054 9.651 -35.997 1.00 81.75 314 GLU A O 1
ATOM 2546 N N . ASP A 1 315 ? 9.048 8.882 -34.136 1.00 82.38 315 ASP A N 1
ATOM 2547 C CA . ASP A 1 315 ? 10.315 8.542 -34.780 1.00 82.38 315 ASP A CA 1
ATOM 2548 C C . ASP A 1 315 ? 10.222 7.276 -35.642 1.00 82.38 315 ASP A C 1
ATOM 2550 O O . ASP A 1 315 ? 11.001 7.089 -36.585 1.00 82.38 315 ASP A O 1
ATOM 2554 N N . PHE A 1 316 ? 9.247 6.402 -35.376 1.00 84.62 316 PHE A N 1
ATOM 2555 C CA . PHE A 1 316 ? 9.156 5.089 -36.015 1.00 84.62 316 PHE A CA 1
ATOM 2556 C C . PHE A 1 316 ? 9.054 5.157 -37.554 1.00 84.62 316 PHE A C 1
ATOM 2558 O O . PHE A 1 316 ? 9.837 4.480 -38.230 1.00 84.62 316 PHE A O 1
ATOM 2565 N N . PRO A 1 317 ? 8.185 5.993 -38.167 1.00 87.81 317 PRO A N 1
ATOM 2566 C CA . PRO A 1 317 ? 8.107 6.110 -39.623 1.00 87.81 317 PRO A CA 1
ATOM 2567 C C . PRO A 1 317 ? 9.381 6.682 -40.250 1.00 87.81 317 PRO A C 1
ATOM 2569 O O . PRO A 1 317 ? 9.717 6.334 -41.385 1.00 87.81 317 PRO A O 1
ATOM 2572 N N . ILE A 1 318 ? 10.078 7.576 -39.543 1.00 91.38 318 ILE A N 1
ATOM 2573 C CA . ILE A 1 318 ? 11.320 8.195 -40.018 1.00 91.38 318 ILE A CA 1
ATOM 2574 C C . ILE A 1 318 ? 12.419 7.136 -40.056 1.00 91.38 318 ILE A C 1
ATOM 2576 O O . ILE A 1 318 ? 13.033 6.931 -41.106 1.00 91.38 318 ILE A O 1
ATOM 2580 N N . ILE A 1 319 ? 12.604 6.413 -38.948 1.00 90.69 319 ILE A N 1
ATOM 2581 C CA . ILE A 1 319 ? 13.572 5.319 -38.841 1.00 90.69 319 ILE A CA 1
ATOM 2582 C C . ILE A 1 319 ? 13.282 4.267 -39.913 1.00 90.69 319 ILE A C 1
ATOM 2584 O O . ILE A 1 319 ? 14.176 3.912 -40.677 1.00 90.69 319 ILE A O 1
ATOM 2588 N N . GLN A 1 320 ? 12.025 3.841 -40.063 1.00 93.19 320 GLN A N 1
ATOM 2589 C CA . GLN A 1 320 ? 11.644 2.831 -41.050 1.00 93.19 320 GLN A CA 1
ATOM 2590 C C . GLN A 1 320 ? 11.979 3.252 -42.490 1.00 93.19 320 GLN A C 1
ATOM 2592 O O . GLN A 1 320 ? 12.505 2.443 -43.258 1.00 93.19 320 GLN A O 1
ATOM 2597 N N . LYS A 1 321 ? 11.718 4.513 -42.867 1.00 95.50 321 LYS A N 1
ATOM 2598 C CA . LYS A 1 321 ? 12.056 5.039 -44.203 1.00 95.50 321 LYS A CA 1
ATOM 2599 C C . LYS A 1 321 ? 13.563 5.036 -44.448 1.00 95.50 321 LYS A C 1
ATOM 2601 O O . LYS A 1 321 ? 14.001 4.602 -45.514 1.00 95.50 321 LYS A O 1
ATOM 2606 N N . TRP A 1 322 ? 14.351 5.484 -43.473 1.00 96.44 322 TRP A N 1
ATOM 2607 C CA . TRP A 1 322 ? 15.808 5.521 -43.589 1.00 96.44 322 TRP A CA 1
ATOM 2608 C C . TRP A 1 322 ? 16.419 4.127 -43.628 1.00 96.44 322 TRP A C 1
ATOM 2610 O O . TRP A 1 322 ? 17.232 3.845 -44.507 1.00 96.44 322 TRP A O 1
ATOM 2620 N N . THR A 1 323 ? 15.985 3.227 -42.746 1.00 95.75 323 THR A N 1
ATOM 2621 C CA . THR A 1 323 ? 16.428 1.831 -42.758 1.00 95.75 323 THR A CA 1
ATOM 2622 C C . THR A 1 323 ? 16.094 1.171 -44.094 1.00 95.75 323 THR A C 1
ATOM 2624 O O . THR A 1 323 ? 16.966 0.544 -44.692 1.00 95.75 323 THR A O 1
ATOM 2627 N N . ALA A 1 324 ? 14.881 1.367 -44.624 1.00 97.06 324 ALA A N 1
ATOM 2628 C CA . ALA A 1 324 ? 14.500 0.834 -45.931 1.00 97.06 324 ALA A CA 1
ATOM 2629 C C . ALA A 1 324 ? 15.373 1.394 -47.065 1.00 97.06 324 ALA A C 1
ATOM 2631 O O . ALA A 1 324 ? 15.842 0.632 -47.909 1.00 97.06 324 ALA A O 1
ATOM 2632 N N . ALA A 1 325 ? 15.644 2.703 -47.069 1.00 97.38 325 ALA A N 1
ATOM 2633 C CA . ALA A 1 325 ? 16.509 3.330 -48.064 1.00 97.38 325 ALA A CA 1
ATOM 2634 C C . ALA A 1 325 ? 17.939 2.771 -48.014 1.00 97.38 325 ALA A C 1
ATOM 2636 O O . ALA A 1 325 ? 18.487 2.395 -49.050 1.00 97.38 325 ALA A O 1
ATOM 2637 N N . VAL A 1 326 ? 18.525 2.650 -46.818 1.00 97.81 326 VAL A N 1
ATOM 2638 C CA . VAL A 1 326 ? 19.871 2.087 -46.626 1.00 97.81 326 VAL A CA 1
ATOM 2639 C C . VAL A 1 326 ? 19.927 0.633 -47.098 1.00 97.81 326 VAL A C 1
ATOM 2641 O O . VAL A 1 326 ? 20.834 0.270 -47.848 1.00 97.81 326 VAL A O 1
ATOM 2644 N N . VAL A 1 327 ? 18.941 -0.189 -46.728 1.00 97.62 327 VAL A N 1
ATOM 2645 C CA . VAL A 1 327 ? 18.866 -1.598 -47.145 1.00 97.62 327 VAL A CA 1
ATOM 2646 C C . VAL A 1 327 ? 18.710 -1.724 -48.662 1.00 97.62 327 VAL A C 1
ATOM 2648 O O . VAL A 1 327 ? 19.376 -2.559 -49.274 1.00 97.62 327 VAL A O 1
ATOM 2651 N N . LEU A 1 328 ? 17.892 -0.881 -49.298 1.00 97.69 328 LEU A N 1
ATOM 2652 C CA . LEU A 1 328 ? 17.732 -0.865 -50.755 1.00 97.69 328 LEU A CA 1
ATOM 2653 C C . LEU A 1 328 ? 19.020 -0.447 -51.468 1.00 97.69 328 LEU A C 1
ATOM 2655 O O . LEU A 1 328 ? 19.418 -1.106 -52.427 1.00 97.69 328 LEU A O 1
ATOM 2659 N N . ILE A 1 329 ? 19.702 0.596 -50.986 1.00 97.69 329 ILE A N 1
ATOM 2660 C CA . ILE A 1 329 ? 20.982 1.050 -51.550 1.00 97.69 329 ILE A CA 1
ATOM 2661 C C . ILE A 1 329 ? 22.040 -0.049 -51.420 1.00 97.69 329 ILE A C 1
ATOM 2663 O O . ILE A 1 329 ? 22.737 -0.348 -52.391 1.00 97.69 329 ILE A O 1
ATOM 2667 N N . ALA A 1 330 ? 22.135 -0.689 -50.253 1.00 97.12 330 ALA A N 1
ATOM 2668 C CA . ALA A 1 330 ? 23.071 -1.783 -50.019 1.00 97.12 330 ALA A CA 1
ATOM 2669 C C . ALA A 1 330 ? 22.765 -2.990 -50.921 1.00 97.12 330 ALA A C 1
ATOM 2671 O O . ALA A 1 330 ? 23.669 -3.550 -51.542 1.00 97.12 330 ALA A O 1
ATOM 2672 N N . THR A 1 331 ? 21.486 -3.346 -51.061 1.00 97.38 331 THR A N 1
ATOM 2673 C CA . THR A 1 331 ? 21.040 -4.445 -51.929 1.00 97.38 331 THR A CA 1
ATOM 2674 C C . THR A 1 331 ? 21.340 -4.139 -53.394 1.00 97.38 331 THR A C 1
ATOM 2676 O O . THR A 1 331 ? 21.914 -4.974 -54.093 1.00 97.38 331 THR A O 1
ATOM 2679 N N . PHE A 1 332 ? 21.035 -2.927 -53.863 1.00 97.38 332 PHE A N 1
ATOM 2680 C CA . PHE A 1 332 ? 21.333 -2.498 -55.228 1.00 97.38 332 PHE A CA 1
ATOM 2681 C C . PHE A 1 332 ? 22.839 -2.501 -55.507 1.00 97.38 332 PHE A C 1
ATOM 2683 O O . PHE A 1 332 ? 23.277 -2.978 -56.553 1.00 97.38 332 PHE A O 1
ATOM 2690 N N . TYR A 1 333 ? 23.646 -2.033 -54.554 1.00 97.06 333 TYR A N 1
ATOM 2691 C CA . TYR A 1 333 ? 25.100 -2.072 -54.659 1.00 97.06 333 TYR A CA 1
ATOM 2692 C C . TYR A 1 333 ? 25.631 -3.508 -54.785 1.00 97.06 333 TYR A C 1
ATOM 2694 O O . TYR A 1 333 ? 26.473 -3.777 -55.647 1.00 97.06 333 TYR A O 1
ATOM 2702 N N . LEU A 1 334 ? 25.117 -4.444 -53.979 1.00 96.62 334 LEU A N 1
ATOM 2703 C CA . LEU A 1 334 ? 25.487 -5.859 -54.059 1.00 96.62 334 LEU A CA 1
ATOM 2704 C C . LEU A 1 334 ? 25.079 -6.480 -55.400 1.00 96.62 334 LEU A C 1
ATOM 2706 O O . LEU A 1 334 ? 25.911 -7.112 -56.051 1.00 96.62 334 LEU A O 1
ATOM 2710 N N . LEU A 1 335 ? 23.846 -6.247 -55.859 1.00 95.75 335 LEU A N 1
ATOM 2711 C CA . LEU A 1 335 ? 23.371 -6.724 -57.162 1.00 95.75 335 LEU A CA 1
ATOM 2712 C C . LEU A 1 335 ? 24.213 -6.163 -58.311 1.00 95.75 335 LEU A C 1
ATOM 2714 O O . LEU A 1 335 ? 24.596 -6.898 -59.219 1.00 95.75 335 LEU A O 1
ATOM 2718 N N . TRP A 1 336 ? 24.574 -4.882 -58.248 1.00 95.88 336 TRP A N 1
ATOM 2719 C CA . TRP A 1 336 ? 25.434 -4.254 -59.245 1.00 95.88 336 TRP A CA 1
ATOM 2720 C C . TRP A 1 336 ? 26.837 -4.872 -59.282 1.00 95.88 336 TRP A C 1
ATOM 2722 O O . TRP A 1 336 ? 27.392 -5.100 -60.361 1.00 95.88 336 TRP A O 1
ATOM 2732 N N . LYS A 1 337 ? 27.416 -5.187 -58.117 1.00 95.00 337 LYS A N 1
ATOM 2733 C CA . LYS A 1 337 ? 28.709 -5.879 -58.028 1.00 95.00 337 LYS A CA 1
ATOM 2734 C C . LYS A 1 337 ? 28.636 -7.307 -58.565 1.00 95.00 337 LYS A C 1
ATOM 2736 O O . LYS A 1 337 ? 29.528 -7.697 -59.319 1.00 95.00 337 LYS A O 1
ATOM 2741 N N . LEU A 1 338 ? 27.578 -8.049 -58.239 1.00 93.56 338 LEU A N 1
ATOM 2742 C CA . LEU A 1 338 ? 27.350 -9.401 -58.755 1.00 93.56 338 LEU A CA 1
ATOM 2743 C C . LEU A 1 338 ? 27.167 -9.403 -60.275 1.00 93.56 338 LEU A C 1
ATOM 2745 O O . LEU A 1 338 ? 27.784 -10.214 -60.960 1.00 93.56 338 LEU A O 1
ATOM 2749 N N . TRP A 1 339 ? 26.409 -8.452 -60.822 1.00 93.19 339 TRP A N 1
ATOM 2750 C CA . TRP A 1 339 ? 26.228 -8.331 -62.268 1.00 93.19 339 TRP A CA 1
ATOM 2751 C C . TRP A 1 339 ? 27.556 -8.029 -62.977 1.00 93.19 339 TRP A C 1
ATOM 2753 O O . TRP A 1 339 ? 27.915 -8.700 -63.945 1.00 93.19 339 TRP A O 1
ATOM 2763 N N . LYS A 1 340 ? 28.358 -7.088 -62.463 1.00 90.06 340 LYS A N 1
ATOM 2764 C CA . LYS A 1 340 ? 29.699 -6.830 -63.017 1.00 90.06 340 LYS A CA 1
ATOM 2765 C C . LYS A 1 340 ? 30.601 -8.069 -62.984 1.00 90.06 340 LYS A C 1
ATOM 2767 O O . LYS A 1 340 ? 31.342 -8.300 -63.938 1.00 90.06 340 LYS A O 1
ATOM 2772 N N . ALA A 1 341 ? 30.538 -8.863 -61.915 1.00 85.94 341 ALA A N 1
ATOM 2773 C CA . ALA A 1 341 ? 31.283 -10.116 -61.822 1.00 85.94 341 ALA A CA 1
ATOM 2774 C C . ALA A 1 341 ? 30.794 -11.157 -62.848 1.00 85.94 341 ALA A C 1
ATOM 2776 O O . ALA A 1 341 ? 31.617 -11.808 -63.488 1.00 85.94 341 ALA A O 1
ATOM 2777 N N . PHE A 1 342 ? 29.479 -11.264 -63.061 1.00 85.69 342 PHE A N 1
ATOM 2778 C CA . PHE A 1 342 ? 28.881 -12.176 -64.038 1.00 85.69 342 PHE A CA 1
ATOM 2779 C C . PHE A 1 342 ? 29.273 -11.834 -65.485 1.00 85.69 342 PHE A C 1
ATOM 2781 O O . PHE A 1 342 ? 29.741 -12.707 -66.212 1.00 85.69 342 PHE A O 1
ATOM 2788 N N . ILE A 1 343 ? 29.198 -10.556 -65.880 1.00 85.25 343 ILE A N 1
ATOM 2789 C CA . ILE A 1 343 ? 29.640 -10.109 -67.217 1.00 85.25 343 ILE A CA 1
ATOM 2790 C C . ILE A 1 343 ? 31.132 -10.418 -67.432 1.00 85.25 343 ILE A C 1
ATOM 2792 O O . ILE A 1 343 ? 31.531 -10.882 -68.499 1.00 85.25 343 ILE A O 1
ATOM 2796 N N . SER A 1 344 ? 31.965 -10.202 -66.407 1.00 73.56 344 SER A N 1
ATOM 2797 C CA . SER A 1 344 ? 33.401 -10.512 -66.464 1.00 73.56 344 SER A CA 1
ATOM 2798 C C . SER A 1 344 ? 33.670 -12.009 -66.710 1.00 73.56 344 SER A C 1
ATOM 2800 O O . SER A 1 344 ? 34.567 -12.365 -67.480 1.00 73.56 344 SER A O 1
ATOM 2802 N N . LEU A 1 345 ? 32.857 -12.897 -66.126 1.00 69.81 345 LEU A N 1
ATOM 2803 C CA . LEU A 1 345 ? 32.947 -14.348 -66.328 1.00 69.81 345 LEU A CA 1
ATOM 2804 C C . LEU A 1 345 ? 32.551 -14.775 -67.753 1.00 69.81 345 LEU A C 1
ATOM 2806 O O . LEU A 1 345 ? 33.254 -15.592 -68.350 1.00 69.81 345 LEU A O 1
ATOM 2810 N N . GLU A 1 346 ? 31.504 -14.190 -68.342 1.00 64.56 346 GLU A N 1
ATOM 2811 C CA . GLU A 1 346 ? 31.133 -14.459 -69.743 1.00 64.56 346 GLU A CA 1
ATOM 2812 C C . GLU A 1 346 ? 32.216 -14.002 -70.731 1.00 64.56 346 GLU A C 1
ATOM 2814 O O . GLU A 1 346 ? 32.563 -14.737 -71.658 1.00 64.56 346 GLU A O 1
ATOM 2819 N N . THR A 1 347 ? 32.840 -12.840 -70.502 1.00 58.34 347 THR A N 1
ATOM 2820 C CA . THR A 1 347 ? 33.935 -12.364 -71.370 1.00 58.34 347 THR A CA 1
ATOM 2821 C C . THR A 1 347 ? 35.191 -13.243 -71.324 1.00 58.34 347 THR A C 1
ATOM 2823 O O . THR A 1 347 ? 35.897 -13.353 -72.331 1.00 58.34 347 THR A O 1
ATOM 2826 N N . LYS A 1 348 ? 35.457 -13.935 -70.204 1.00 54.84 348 LYS A N 1
ATOM 2827 C CA . LYS A 1 348 ? 36.563 -14.905 -70.101 1.00 54.84 348 LYS A CA 1
ATOM 2828 C C . LYS A 1 348 ? 36.275 -16.238 -70.803 1.00 54.84 348 LYS A C 1
ATOM 2830 O O . LYS A 1 348 ? 37.201 -16.828 -71.349 1.00 54.84 348 LYS A O 1
ATOM 2835 N N . ASN A 1 349 ? 35.020 -16.685 -70.875 1.00 53.12 349 ASN A N 1
ATOM 2836 C CA . ASN A 1 349 ? 34.661 -17.888 -71.641 1.00 53.12 349 ASN A CA 1
ATOM 2837 C C . ASN A 1 349 ? 34.615 -17.652 -73.166 1.00 53.12 349 ASN A C 1
ATOM 2839 O O . ASN A 1 349 ? 34.764 -18.598 -73.937 1.00 53.12 349 ASN A O 1
ATOM 2843 N N . GLY A 1 350 ? 34.468 -16.401 -73.624 1.00 51.81 350 GLY A N 1
ATOM 2844 C CA . GLY A 1 350 ? 34.472 -16.037 -75.050 1.00 51.81 350 GLY A CA 1
ATOM 2845 C C . GLY A 1 350 ? 35.855 -15.944 -75.718 1.00 51.81 350 GLY A C 1
ATOM 2846 O O . GLY A 1 350 ? 35.932 -15.815 -76.937 1.00 51.81 350 GLY A O 1
ATOM 2847 N N . THR A 1 351 ? 36.954 -16.020 -74.959 1.00 48.66 351 THR A N 1
ATOM 2848 C CA . THR A 1 351 ? 38.336 -15.845 -75.463 1.00 48.66 351 THR A CA 1
ATOM 2849 C C . THR A 1 351 ? 39.159 -17.140 -75.519 1.00 48.66 351 THR A C 1
ATOM 2851 O O . THR A 1 351 ? 40.359 -17.101 -75.773 1.00 48.66 351 THR A O 1
ATOM 2854 N N . GLY A 1 352 ? 38.519 -18.306 -75.373 1.00 50.75 352 GLY A N 1
ATOM 2855 C CA . GLY A 1 352 ? 39.160 -19.628 -75.411 1.00 50.75 352 GLY A CA 1
ATOM 2856 C C . GLY A 1 352 ? 38.912 -20.446 -76.685 1.00 50.75 352 GLY A C 1
ATOM 2857 O O . GLY A 1 352 ? 38.666 -21.645 -76.580 1.00 50.75 352 GLY A O 1
ATOM 2858 N N . LYS A 1 353 ? 38.905 -19.848 -77.890 1.00 46.53 353 LYS A N 1
ATOM 2859 C CA . LYS A 1 353 ? 38.823 -20.635 -79.143 1.00 46.53 353 LYS A CA 1
ATOM 2860 C C . LYS A 1 353 ? 39.428 -19.948 -80.374 1.00 46.53 353 LYS A C 1
ATOM 2862 O O . LYS A 1 353 ? 38.712 -19.647 -81.322 1.00 46.53 353 LYS A O 1
ATOM 2867 N N . LYS A 1 354 ? 40.748 -19.748 -80.390 1.00 45.03 354 LYS A N 1
ATOM 2868 C CA . LYS A 1 354 ? 41.554 -19.698 -81.627 1.00 45.03 354 LYS A CA 1
ATOM 2869 C C . LYS A 1 354 ? 42.963 -20.219 -81.340 1.00 45.03 354 LYS A C 1
ATOM 2871 O O . LYS A 1 354 ? 43.876 -19.445 -81.094 1.00 45.03 354 LYS A O 1
ATOM 2876 N N . GLU A 1 355 ? 43.105 -21.537 -81.393 1.00 43.66 355 GLU A N 1
ATOM 2877 C CA . GLU A 1 355 ? 44.378 -22.202 -81.666 1.00 43.66 355 GLU A CA 1
ATOM 2878 C C . GLU A 1 355 ? 44.212 -22.926 -83.009 1.00 43.66 355 GLU A C 1
ATOM 2880 O O . GLU A 1 355 ? 43.357 -23.806 -83.150 1.00 43.66 355 GLU A O 1
ATOM 2885 N N . LYS A 1 356 ? 44.957 -22.471 -84.017 1.00 37.97 356 LYS A N 1
ATOM 2886 C CA . LYS A 1 356 ? 45.347 -23.223 -85.209 1.00 37.97 356 LYS A CA 1
ATOM 2887 C C . LYS A 1 356 ? 46.610 -22.609 -85.781 1.00 37.97 356 LYS A C 1
ATOM 2889 O O . LYS A 1 356 ? 46.639 -21.360 -85.865 1.00 37.97 356 LYS A O 1
#

Foldseek 3Di:
DQVVCCVAFVDHDDPLQWDDDPQDTDGHDPDHRPHPVVVVVCVVVVVVVVVPVDDPFWDWDDDPPDIDIDGPDDDDDDDDDAEQDKDKDWDWDWDDPDQFKIKTWGWIWIGHPVDTRPTDTDIAIAGALEGADPQWEWEWDWDPPQAQWIKIKIDTCQPPCNPDFPDPQWFKKKKFFAFLQKAADPVDADPVFKDWPDKDDDHPPQDASVRRSDGHMMTMITGPDSNGIGIGIMGGGHDDADPAQKDKGFDMWMKIKHQCVVPPDPVNQVSNVVHPVDDAPPPPSVVDDSRIGIHTYHYPDRMDMHGYDHDHPVCVVVVVVVVVVVVVVVVVVVVVVVVVVVVVVVVVVVPPDDDD

Sequence (356 aa):
MGAFINKQFGVDFNNTNMISTATSASFHSSAQIKSSVFQIFLNNIADRLDRISFVQSFDIRFDEQRLIIEWVTEPYEANIRKSNIRKEVALFQANQLSIDDLELSGIRTVISEEEYIPPTKTLLIVKPRHQVDTKTTLNYTFDQPIGLHPTLLIKGLNTTTTPSPPFPECELFMYSGLPNTLFFDKYQYDTSRLSLLSAWGEDDLEAPEWKVARYGSAQLFHITNTTSDIELKLHSRYIIPSASSTFDLLTPEVFWACDADDYMEKEDRDRIDGNPFESYGLGYESFFEPSTVFYHLKKSQGKLEYTIPTGDKEDFPIIQKWTAAVVLIATFYLLWKLWKAFISLETKNGTGKKEK